Protein AF-D3BDX7-F1 (afdb_monomer_lite)

Structure (mmCIF, N/CA/C/O backbone):
data_AF-D3BDX7-F1
#
_entry.id   AF-D3BDX7-F1
#
loop_
_atom_site.group_PDB
_atom_site.id
_atom_site.type_symbol
_atom_site.label_atom_id
_atom_site.label_alt_id
_atom_site.label_comp_id
_atom_site.label_asym_id
_atom_site.label_entity_id
_atom_site.label_seq_id
_atom_site.pdbx_PDB_ins_code
_atom_site.Cartn_x
_atom_site.Cartn_y
_atom_site.Cartn_z
_atom_site.occupancy
_atom_site.B_iso_or_equiv
_atom_site.auth_seq_id
_atom_site.auth_comp_id
_atom_site.auth_asym_id
_atom_site.auth_atom_id
_atom_site.pdbx_PDB_model_num
ATOM 1 N N . MET A 1 1 ? 38.374 -28.018 -45.656 1.00 57.12 1 MET A N 1
ATOM 2 C CA . MET A 1 1 ? 37.422 -28.539 -44.648 1.00 57.12 1 MET A CA 1
ATOM 3 C C . MET A 1 1 ? 37.698 -27.915 -43.278 1.00 57.12 1 MET A C 1
ATOM 5 O O . MET A 1 1 ? 36.746 -27.544 -42.607 1.00 57.12 1 MET A O 1
ATOM 9 N N . ASP A 1 2 ? 38.968 -27.678 -42.930 1.00 69.88 2 ASP A N 1
ATOM 10 C CA . ASP A 1 2 ? 39.387 -27.049 -41.663 1.00 69.88 2 ASP A CA 1
ATOM 11 C C . ASP A 1 2 ? 38.937 -25.597 -41.445 1.00 69.88 2 ASP A C 1
ATOM 13 O O . ASP A 1 2 ? 38.586 -25.232 -40.324 1.00 69.88 2 ASP A O 1
ATOM 17 N N . ASP A 1 3 ? 38.898 -24.762 -42.486 1.00 73.75 3 ASP A N 1
ATOM 18 C CA . ASP A 1 3 ? 38.579 -23.335 -42.306 1.00 73.75 3 ASP A CA 1
ATOM 19 C C . ASP A 1 3 ? 37.104 -23.088 -41.962 1.00 73.75 3 ASP A C 1
ATOM 21 O O . ASP A 1 3 ? 36.781 -22.205 -41.167 1.00 73.75 3 ASP A O 1
ATOM 25 N N . ALA A 1 4 ? 36.205 -23.923 -42.491 1.00 73.94 4 ALA A N 1
ATOM 26 C CA . ALA A 1 4 ? 34.784 -23.874 -42.156 1.00 73.94 4 ALA A CA 1
ATOM 27 C C . ALA A 1 4 ? 34.541 -24.289 -40.695 1.00 73.94 4 ALA A C 1
ATOM 29 O O . ALA A 1 4 ? 33.779 -23.636 -39.987 1.00 73.94 4 ALA A O 1
ATOM 30 N N . PHE A 1 5 ? 35.244 -25.321 -40.216 1.00 76.56 5 PHE A N 1
ATOM 31 C CA . PHE A 1 5 ? 35.175 -25.748 -38.816 1.00 76.56 5 PHE A CA 1
ATOM 32 C C . PHE A 1 5 ? 35.748 -24.699 -37.857 1.00 76.56 5 PHE A C 1
ATOM 34 O O . PHE A 1 5 ? 35.137 -24.421 -36.825 1.00 76.56 5 PHE A O 1
ATOM 41 N N . LYS A 1 6 ? 36.867 -24.054 -38.211 1.00 78.31 6 LYS A N 1
ATOM 42 C CA . LYS A 1 6 ? 37.435 -22.949 -37.419 1.00 78.31 6 LYS A CA 1
ATOM 43 C C . LYS A 1 6 ? 36.490 -21.755 -37.330 1.00 78.31 6 LYS A C 1
ATOM 45 O O . LYS A 1 6 ? 36.309 -21.213 -36.245 1.00 78.31 6 LYS A O 1
ATOM 50 N N . SER A 1 7 ? 35.852 -21.379 -38.439 1.00 82.50 7 SER A N 1
ATOM 51 C CA . SER A 1 7 ? 34.883 -20.278 -38.461 1.00 82.50 7 SER A CA 1
ATOM 52 C C . SER A 1 7 ? 33.642 -20.580 -37.613 1.00 82.50 7 SER A C 1
ATOM 54 O O . SER A 1 7 ? 33.165 -19.710 -36.885 1.00 82.50 7 SER A O 1
ATOM 56 N N . ILE A 1 8 ? 33.146 -21.821 -37.647 1.00 82.25 8 ILE A N 1
ATOM 57 C CA . ILE A 1 8 ? 32.028 -22.254 -36.799 1.00 82.25 8 ILE A CA 1
ATOM 58 C C . ILE A 1 8 ? 32.425 -22.214 -35.319 1.00 82.25 8 ILE A C 1
ATOM 60 O O . ILE A 1 8 ? 31.679 -21.652 -34.523 1.00 82.25 8 ILE A O 1
ATOM 64 N N . SER A 1 9 ? 33.604 -22.731 -34.956 1.00 82.56 9 SER A N 1
ATOM 65 C CA . SER A 1 9 ? 34.094 -22.697 -33.569 1.00 82.56 9 SER A CA 1
ATOM 66 C C . SER A 1 9 ? 34.210 -21.264 -33.047 1.00 82.56 9 SER A C 1
ATOM 68 O O . SER A 1 9 ? 33.665 -20.955 -31.996 1.00 82.56 9 SER A O 1
ATOM 70 N N . GLN A 1 10 ? 34.810 -20.359 -33.826 1.00 83.88 10 GLN A N 1
ATOM 71 C CA . GLN A 1 10 ? 34.938 -18.943 -33.459 1.00 83.88 10 GLN A CA 1
ATOM 72 C C . GLN A 1 10 ? 33.580 -18.253 -33.281 1.00 83.88 10 GLN A C 1
ATOM 74 O O . GLN A 1 10 ? 33.412 -17.423 -32.389 1.00 83.88 10 GLN A O 1
ATOM 79 N N . ASN A 1 11 ? 32.593 -18.596 -34.112 1.00 84.69 11 ASN A N 1
ATOM 80 C CA . ASN A 1 11 ? 31.239 -18.068 -33.973 1.00 84.69 11 ASN A CA 1
ATOM 81 C C . ASN A 1 11 ? 30.518 -18.627 -32.741 1.00 84.69 11 ASN A C 1
ATOM 83 O O . ASN A 1 11 ? 29.726 -17.905 -32.138 1.00 84.69 11 ASN A O 1
ATOM 87 N N . ILE A 1 12 ? 30.766 -19.884 -32.364 1.00 85.88 12 ILE A N 1
ATOM 88 C CA . ILE A 1 12 ? 30.221 -20.476 -31.137 1.00 85.88 12 ILE A CA 1
ATOM 89 C C . ILE A 1 12 ? 30.840 -19.802 -29.913 1.00 85.88 12 ILE A C 1
ATOM 91 O O . ILE A 1 12 ? 30.093 -19.362 -29.044 1.00 85.88 12 ILE A O 1
ATOM 95 N N . ASP A 1 13 ? 32.163 -19.639 -29.883 1.00 87.00 13 ASP A N 1
ATOM 96 C CA . ASP A 1 13 ? 32.872 -18.995 -28.773 1.00 87.00 13 ASP A CA 1
ATOM 97 C C . ASP A 1 13 ? 32.400 -17.548 -28.583 1.00 87.00 13 ASP A C 1
ATOM 99 O O . ASP A 1 13 ? 32.060 -17.143 -27.474 1.00 87.00 13 ASP A O 1
ATOM 103 N N . LYS A 1 14 ? 32.232 -16.801 -29.681 1.00 86.44 14 LYS A N 1
ATOM 104 C CA . LYS A 1 14 ? 31.689 -15.436 -29.650 1.00 86.44 14 LYS A CA 1
ATOM 105 C C . LYS A 1 14 ? 30.251 -15.376 -29.126 1.00 86.44 14 LYS A C 1
ATOM 107 O O . LYS A 1 14 ? 29.920 -14.490 -28.341 1.00 86.44 14 LYS A O 1
ATOM 112 N N . HIS A 1 15 ? 29.378 -16.294 -29.545 1.00 78.31 15 HIS A N 1
ATOM 113 C CA . HIS A 1 15 ? 28.016 -16.353 -29.003 1.00 78.31 15 HIS A CA 1
ATOM 114 C C . HIS A 1 15 ? 28.011 -16.761 -27.529 1.00 78.31 15 HIS A C 1
ATOM 116 O O . HIS A 1 15 ? 27.199 -16.251 -26.762 1.00 78.31 15 HIS A O 1
ATOM 122 N N . PHE A 1 16 ? 28.916 -17.648 -27.118 1.00 81.00 16 PHE A N 1
ATOM 123 C CA . PHE A 1 16 ? 29.049 -18.066 -25.730 1.00 81.00 16 PHE A CA 1
ATOM 124 C C . PHE A 1 16 ? 29.550 -16.921 -24.845 1.00 81.00 16 PHE A C 1
ATOM 126 O O . PHE A 1 16 ? 28.993 -16.709 -23.774 1.00 81.00 16 PHE A O 1
ATOM 133 N N . GLU A 1 17 ? 30.511 -16.123 -25.313 1.00 80.12 17 GLU A N 1
ATOM 134 C CA . GLU A 1 17 ? 30.946 -14.886 -24.652 1.00 80.12 17 GLU A CA 1
ATOM 135 C C . GLU A 1 17 ? 29.804 -13.869 -24.547 1.00 80.12 17 GLU A C 1
ATOM 137 O O . GLU A 1 17 ? 29.565 -13.340 -23.466 1.00 80.12 17 GLU A O 1
ATOM 142 N N . MET A 1 18 ? 29.022 -13.662 -25.614 1.00 74.44 18 MET A N 1
ATOM 143 C CA . MET A 1 18 ? 27.845 -12.781 -25.576 1.00 74.44 18 MET A CA 1
ATOM 144 C C . MET A 1 18 ? 26.781 -13.254 -24.578 1.00 74.44 18 MET A C 1
ATOM 146 O O . MET A 1 18 ? 26.184 -12.434 -23.879 1.00 74.44 18 MET A O 1
ATOM 150 N N . ILE A 1 19 ? 26.538 -14.567 -24.505 1.00 73.62 19 ILE A N 1
ATOM 151 C CA . ILE A 1 19 ? 25.635 -15.166 -23.518 1.00 73.62 19 ILE A CA 1
ATOM 152 C C . ILE A 1 19 ? 26.217 -14.987 -22.118 1.00 73.62 19 ILE A C 1
ATOM 154 O O . ILE A 1 19 ? 25.490 -14.578 -21.223 1.00 73.62 19 ILE A O 1
ATOM 158 N N . GLN A 1 20 ? 27.509 -15.241 -21.910 1.00 69.56 20 GLN A N 1
ATOM 159 C CA . GLN A 1 20 ? 28.148 -15.045 -20.612 1.00 69.56 20 GLN A CA 1
ATOM 160 C C . GLN A 1 20 ? 28.139 -13.586 -20.169 1.00 69.56 20 GLN A C 1
ATOM 162 O O . GLN A 1 20 ? 27.926 -13.337 -18.990 1.00 69.56 20 GLN A O 1
ATOM 167 N N . ASP A 1 21 ? 28.306 -12.627 -21.072 1.00 68.94 21 ASP A N 1
ATOM 168 C CA . ASP A 1 21 ? 28.195 -11.208 -20.746 1.00 68.94 21 ASP A CA 1
ATOM 169 C C . ASP A 1 21 ? 26.743 -10.817 -20.426 1.00 68.94 21 ASP A C 1
ATOM 171 O O . ASP A 1 21 ? 26.508 -10.160 -19.415 1.00 68.94 21 ASP A O 1
ATOM 175 N N . HIS A 1 22 ? 25.748 -11.346 -21.152 1.00 58.97 22 HIS A N 1
ATOM 176 C CA . HIS A 1 22 ? 24.334 -11.229 -20.753 1.00 58.97 22 HIS A CA 1
ATOM 177 C C . HIS A 1 22 ? 24.045 -11.884 -19.392 1.00 58.97 22 HIS A C 1
ATOM 179 O O . HIS A 1 22 ? 23.241 -11.376 -18.616 1.00 58.97 22 HIS A O 1
ATOM 185 N N . LEU A 1 23 ? 24.693 -13.010 -19.081 1.00 57.91 23 LEU A N 1
ATOM 186 C CA . LEU A 1 23 ? 24.577 -13.701 -17.796 1.00 57.91 2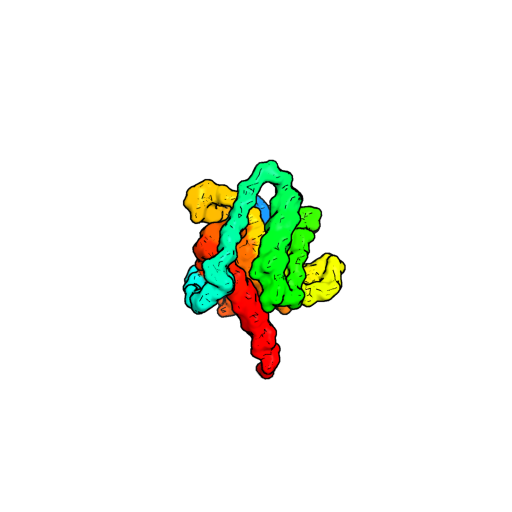3 LEU A CA 1
ATOM 187 C C . LEU A 1 23 ? 25.328 -12.963 -16.670 1.00 57.91 23 LEU A C 1
ATOM 189 O O . LEU A 1 23 ? 24.911 -13.042 -15.518 1.00 57.91 23 LEU A O 1
ATOM 193 N N . LYS A 1 24 ? 26.392 -12.210 -16.972 1.00 55.06 24 LYS A N 1
ATOM 194 C CA . LYS A 1 24 ? 27.070 -11.309 -16.022 1.00 55.06 24 LYS A CA 1
ATOM 195 C C . LYS A 1 24 ? 26.231 -10.062 -15.733 1.00 55.06 24 LYS A C 1
ATOM 197 O O . LYS A 1 24 ? 26.189 -9.632 -14.585 1.00 55.06 24 LYS A O 1
ATOM 202 N N . ASP A 1 25 ? 25.482 -9.556 -16.713 1.00 53.31 25 ASP A N 1
ATOM 203 C CA . ASP A 1 25 ? 24.429 -8.540 -16.516 1.00 53.31 25 ASP A CA 1
ATOM 204 C C . ASP A 1 25 ? 23.197 -9.086 -15.759 1.00 53.31 25 ASP A C 1
ATOM 206 O O . ASP A 1 25 ? 22.323 -8.329 -15.315 1.00 53.31 25 ASP A O 1
ATOM 210 N N . LEU A 1 26 ? 23.139 -10.409 -15.578 1.00 54.53 26 LEU A N 1
ATOM 211 C CA . LEU A 1 26 ? 22.241 -11.127 -14.672 1.00 54.53 26 LEU A CA 1
ATOM 212 C C . LEU A 1 26 ? 22.912 -11.455 -13.318 1.00 54.53 26 LEU A C 1
ATOM 214 O O . LEU A 1 26 ? 22.453 -12.366 -12.626 1.00 54.53 26 LEU A O 1
ATOM 218 N N . ASN A 1 27 ? 23.964 -10.709 -12.925 1.00 50.75 27 ASN A N 1
ATOM 219 C CA . ASN A 1 27 ? 24.571 -10.692 -11.579 1.00 50.75 27 ASN A CA 1
ATOM 220 C C . ASN A 1 27 ? 23.490 -10.876 -10.488 1.00 50.75 27 ASN A C 1
ATOM 222 O O . ASN A 1 27 ? 22.388 -10.343 -10.653 1.00 50.75 27 ASN A O 1
ATOM 226 N N . PRO A 1 28 ? 23.757 -11.606 -9.383 1.00 50.75 28 PRO A N 1
ATOM 227 C CA . PRO A 1 28 ? 22.718 -12.141 -8.510 1.00 50.75 28 PRO A CA 1
ATOM 228 C C . PRO A 1 28 ? 21.838 -10.998 -8.020 1.00 50.75 28 PRO A C 1
ATOM 230 O O . PRO A 1 28 ? 22.316 -10.150 -7.272 1.00 50.75 28 PRO A O 1
ATOM 233 N N . PHE A 1 29 ? 20.591 -10.972 -8.503 1.00 61.28 29 PHE A N 1
ATOM 234 C CA . PHE A 1 29 ? 19.653 -9.856 -8.394 1.00 61.28 29 PHE A CA 1
ATOM 235 C C . PHE A 1 29 ? 19.854 -9.055 -7.105 1.00 61.28 29 PHE A C 1
ATOM 237 O O . PHE A 1 29 ? 19.529 -9.529 -6.008 1.00 61.28 29 PHE A O 1
ATOM 244 N N . GLU A 1 30 ? 20.439 -7.859 -7.235 1.00 73.44 30 GLU A N 1
ATOM 245 C CA . GLU A 1 30 ? 20.682 -6.985 -6.094 1.00 73.44 30 GLU A CA 1
ATOM 246 C C . GLU A 1 30 ? 19.349 -6.772 -5.375 1.00 73.44 30 GLU A C 1
ATOM 248 O O . GLU A 1 30 ? 18.319 -6.512 -5.999 1.00 73.44 30 GLU A O 1
ATOM 253 N N . THR A 1 31 ? 19.339 -6.982 -4.059 1.00 83.56 31 THR A N 1
ATOM 254 C CA . THR A 1 31 ? 18.129 -6.782 -3.264 1.00 83.56 31 THR A CA 1
ATOM 255 C C . THR A 1 31 ? 18.166 -5.392 -2.645 1.00 83.56 31 THR A C 1
ATOM 257 O O . THR A 1 31 ? 18.929 -5.141 -1.708 1.00 83.56 31 THR A O 1
ATOM 260 N N . VAL A 1 32 ? 17.310 -4.501 -3.136 1.00 88.00 32 VAL A N 1
ATOM 261 C CA . VAL A 1 32 ? 17.236 -3.098 -2.721 1.00 88.00 32 VAL A CA 1
ATOM 262 C C . VAL A 1 32 ? 16.207 -2.929 -1.601 1.00 88.00 32 VAL A C 1
ATOM 264 O O . VAL A 1 32 ? 15.146 -3.553 -1.595 1.00 88.00 32 VAL A O 1
ATOM 267 N N . SER A 1 33 ? 16.524 -2.084 -0.616 1.00 91.19 33 SER A N 1
ATOM 268 C CA . SER A 1 33 ? 15.562 -1.690 0.421 1.00 91.19 33 SER A CA 1
ATOM 269 C C . SER A 1 33 ? 14.447 -0.851 -0.200 1.00 91.19 33 SER A C 1
ATOM 271 O O . SER A 1 33 ? 14.751 0.170 -0.810 1.00 91.19 33 SER A O 1
ATOM 273 N N . MET A 1 34 ? 13.178 -1.220 0.000 1.00 92.56 34 MET A N 1
ATOM 274 C CA . MET A 1 34 ? 12.016 -0.515 -0.574 1.00 92.56 34 MET A CA 1
ATOM 275 C C . MET A 1 34 ? 12.005 0.985 -0.252 1.00 92.56 34 MET A C 1
ATOM 277 O O . MET A 1 34 ? 11.727 1.804 -1.120 1.00 92.56 34 MET A O 1
ATOM 281 N N . SER A 1 35 ? 12.406 1.358 0.966 1.00 90.69 35 SER A N 1
ATOM 282 C CA . SER A 1 35 ? 12.530 2.754 1.416 1.00 90.69 35 SER A CA 1
ATOM 283 C C . SER A 1 35 ? 13.658 3.553 0.746 1.00 90.69 35 SER A C 1
ATOM 285 O O . SER A 1 35 ? 13.796 4.752 0.981 1.00 90.69 35 SER A O 1
ATOM 287 N N . ARG A 1 36 ? 14.505 2.899 -0.057 1.00 91.19 36 ARG A N 1
ATOM 288 C CA . ARG A 1 36 ? 15.676 3.484 -0.730 1.00 91.19 36 ARG A CA 1
ATOM 289 C C . ARG A 1 36 ? 15.703 3.186 -2.228 1.00 91.19 36 ARG A C 1
ATOM 291 O O . ARG A 1 36 ? 16.756 3.310 -2.849 1.00 91.19 36 ARG A O 1
ATOM 298 N N . VAL A 1 37 ? 14.578 2.775 -2.812 1.00 90.75 37 VAL A N 1
ATOM 299 C CA . VAL A 1 37 ? 14.503 2.511 -4.252 1.00 90.75 37 VAL A CA 1
ATOM 300 C C . VAL A 1 37 ? 14.696 3.825 -5.005 1.00 90.75 37 VAL A C 1
ATOM 302 O O . VAL A 1 37 ? 13.868 4.735 -4.929 1.00 90.75 37 VAL A O 1
ATOM 305 N N . SER A 1 38 ? 15.813 3.925 -5.724 1.00 90.00 38 SER A N 1
ATOM 306 C CA . SER A 1 38 ? 16.096 5.061 -6.595 1.00 90.00 38 SER A CA 1
ATOM 307 C C . SER A 1 38 ? 15.195 5.038 -7.830 1.00 90.00 38 SER A C 1
ATOM 309 O O . SER A 1 38 ? 14.662 3.995 -8.217 1.00 90.00 38 SER A O 1
ATOM 311 N N . THR A 1 39 ? 15.053 6.191 -8.484 1.00 91.50 39 THR A N 1
ATOM 312 C CA . THR A 1 39 ? 14.341 6.287 -9.765 1.00 91.50 39 THR A CA 1
ATOM 313 C C . THR A 1 39 ? 14.932 5.345 -10.809 1.00 91.50 39 THR A C 1
ATOM 315 O O . THR A 1 39 ? 14.178 4.637 -11.465 1.00 91.50 39 THR A O 1
ATOM 318 N N . ASP A 1 40 ? 16.258 5.247 -10.909 1.00 88.00 40 ASP A N 1
ATOM 319 C CA . ASP A 1 40 ? 16.908 4.375 -11.894 1.00 88.00 40 ASP A CA 1
ATOM 320 C C . ASP A 1 40 ? 16.649 2.889 -11.617 1.00 88.00 40 ASP A C 1
ATOM 322 O O . ASP A 1 40 ? 16.361 2.121 -12.539 1.00 88.00 40 ASP A O 1
ATOM 326 N N . ALA A 1 41 ? 16.692 2.476 -10.345 1.00 86.81 41 ALA A N 1
ATOM 327 C CA . ALA A 1 41 ? 16.372 1.106 -9.952 1.00 86.81 41 ALA A CA 1
ATOM 328 C C . ALA A 1 41 ? 14.913 0.757 -10.291 1.00 86.81 41 ALA A C 1
ATOM 330 O O . ALA A 1 41 ? 14.632 -0.332 -10.806 1.00 86.81 41 ALA A O 1
ATOM 331 N N . TRP A 1 42 ? 13.993 1.697 -10.055 1.00 91.56 42 TRP A N 1
ATOM 332 C CA . TRP A 1 42 ? 12.589 1.532 -10.417 1.00 91.56 42 TRP A CA 1
ATOM 333 C C . TRP A 1 42 ? 12.385 1.470 -11.936 1.00 91.56 42 TRP A C 1
ATOM 335 O O . TRP A 1 42 ? 11.782 0.520 -12.424 1.00 91.56 42 TRP A O 1
ATOM 345 N N . VAL A 1 43 ? 12.942 2.411 -12.703 1.00 90.38 43 VAL A N 1
ATOM 346 C CA . VAL A 1 43 ? 12.819 2.455 -14.173 1.00 90.38 43 VAL A CA 1
ATOM 347 C C . VAL A 1 43 ? 13.365 1.180 -14.819 1.00 90.38 43 VAL A C 1
ATOM 349 O O . VAL A 1 43 ? 12.758 0.635 -15.741 1.00 90.38 43 VAL A O 1
ATOM 352 N N . ASN A 1 44 ? 14.489 0.659 -14.324 1.00 86.50 44 ASN A N 1
ATOM 353 C CA . ASN A 1 44 ? 15.039 -0.603 -14.812 1.00 86.50 44 ASN A CA 1
ATOM 354 C C . ASN A 1 44 ? 14.128 -1.795 -14.492 1.00 86.50 44 ASN A C 1
ATOM 356 O O . ASN A 1 44 ? 13.955 -2.667 -15.343 1.00 86.50 44 ASN A O 1
ATOM 360 N N . THR A 1 45 ? 13.524 -1.821 -13.302 1.00 88.62 45 THR A N 1
ATOM 361 C CA . THR A 1 45 ? 12.531 -2.837 -12.916 1.00 88.62 45 THR A CA 1
ATOM 362 C C . THR A 1 45 ? 11.306 -2.771 -13.821 1.00 88.62 45 THR A C 1
ATOM 364 O O . THR A 1 45 ? 10.916 -3.781 -14.400 1.00 88.62 45 THR A O 1
ATOM 367 N N . GLN A 1 46 ? 10.752 -1.572 -14.001 1.00 90.56 46 GLN A N 1
ATOM 368 C CA . GLN A 1 46 ? 9.607 -1.312 -14.861 1.00 90.56 46 GLN A CA 1
ATOM 369 C C . GLN A 1 46 ? 9.863 -1.813 -16.291 1.00 90.56 46 GLN A C 1
ATOM 371 O O . GLN A 1 46 ? 9.065 -2.578 -16.827 1.00 90.56 46 GLN A O 1
ATOM 376 N N . ARG A 1 47 ? 11.018 -1.465 -16.878 1.00 88.94 47 ARG A N 1
ATOM 377 C CA . ARG A 1 47 ? 11.413 -1.911 -18.223 1.00 88.94 47 ARG A CA 1
ATOM 378 C C . ARG A 1 47 ? 11.536 -3.432 -18.322 1.00 88.94 47 ARG A C 1
ATOM 380 O O . ARG A 1 47 ? 11.054 -4.016 -19.284 1.00 88.94 47 ARG A O 1
ATOM 387 N N . ARG A 1 48 ? 12.190 -4.073 -17.348 1.00 86.75 48 ARG A N 1
ATOM 388 C CA . ARG A 1 48 ? 12.435 -5.528 -17.349 1.00 86.75 48 ARG A CA 1
ATOM 389 C C . ARG A 1 48 ? 11.154 -6.342 -17.186 1.00 86.75 48 ARG A C 1
ATOM 391 O O . ARG A 1 48 ? 11.048 -7.412 -17.771 1.00 86.75 48 ARG A O 1
ATOM 398 N N . LEU A 1 49 ? 10.200 -5.831 -16.414 1.00 86.81 49 LEU A N 1
ATOM 399 C CA . LEU A 1 49 ? 8.901 -6.470 -16.206 1.00 86.81 49 LEU A CA 1
ATOM 400 C C . LEU A 1 49 ? 7.858 -6.078 -17.264 1.00 86.81 49 LEU A C 1
ATOM 402 O O . LEU A 1 49 ? 6.756 -6.615 -17.234 1.00 86.81 49 LEU A O 1
ATOM 406 N N . GLY A 1 50 ? 8.187 -5.157 -18.179 1.00 89.12 50 GLY A N 1
ATOM 407 C CA . GLY A 1 50 ? 7.243 -4.645 -19.175 1.00 89.12 50 GLY A CA 1
ATOM 408 C C . GLY A 1 50 ? 6.042 -3.946 -18.537 1.00 89.12 50 GLY A C 1
ATOM 409 O O . GLY A 1 50 ? 4.922 -4.131 -19.001 1.00 89.12 50 GLY A O 1
ATOM 410 N N . ILE A 1 51 ? 6.268 -3.218 -17.437 1.00 91.12 51 ILE A N 1
ATOM 411 C CA . ILE A 1 51 ? 5.202 -2.546 -16.695 1.00 91.12 51 ILE A CA 1
ATOM 412 C C . ILE A 1 51 ? 4.972 -1.140 -17.246 1.00 91.12 51 ILE A C 1
ATOM 414 O O . ILE A 1 51 ? 5.908 -0.347 -17.335 1.00 91.12 51 ILE A O 1
ATOM 418 N N . ASP A 1 52 ? 3.718 -0.785 -17.491 1.00 93.19 52 ASP A N 1
ATOM 419 C CA . ASP A 1 52 ? 3.314 0.600 -17.738 1.00 93.19 52 ASP A CA 1
ATOM 420 C C . ASP A 1 52 ? 2.614 1.192 -16.512 1.00 93.19 52 ASP A C 1
ATOM 422 O O . ASP A 1 52 ? 1.929 0.487 -15.773 1.00 93.19 52 ASP A O 1
ATOM 426 N N . ILE A 1 53 ? 2.780 2.496 -16.285 1.00 93.25 53 ILE A N 1
ATOM 427 C CA . ILE A 1 53 ? 2.044 3.228 -15.246 1.00 93.25 53 ILE A CA 1
ATOM 428 C C . ILE A 1 53 ? 1.012 4.106 -15.941 1.00 93.25 53 ILE A C 1
ATOM 430 O O . ILE A 1 53 ? 1.367 4.916 -16.797 1.00 93.25 53 ILE A O 1
ATOM 434 N N . VAL A 1 54 ? -0.255 3.945 -15.569 1.00 93.56 54 VAL A N 1
ATOM 435 C CA . VAL A 1 54 ? -1.374 4.666 -16.178 1.00 93.56 54 VAL A CA 1
ATOM 436 C C . VAL A 1 54 ? -2.192 5.342 -15.090 1.00 93.56 54 VAL A C 1
ATOM 438 O O . VAL A 1 54 ? -2.642 4.693 -14.145 1.00 93.56 54 VAL A O 1
ATOM 441 N N . ASP A 1 55 ? -2.428 6.641 -15.244 1.00 92.31 55 ASP A N 1
ATOM 442 C CA . ASP A 1 55 ? -3.356 7.355 -14.377 1.00 92.31 55 ASP A CA 1
ATOM 443 C C . ASP A 1 55 ? -4.795 6.957 -14.719 1.00 92.31 55 ASP A C 1
ATOM 445 O O . ASP A 1 55 ? -5.311 7.206 -15.813 1.00 92.31 55 ASP A O 1
ATOM 449 N N . ALA A 1 56 ? -5.448 6.311 -13.763 1.00 88.56 56 ALA A N 1
ATOM 450 C CA . ALA A 1 56 ? -6.852 5.979 -13.812 1.00 88.56 56 ALA A CA 1
ATOM 451 C C . ALA A 1 56 ? -7.704 7.192 -13.426 1.00 88.56 56 ALA A C 1
ATOM 453 O O . ALA A 1 56 ? -7.303 8.073 -12.664 1.00 88.56 56 ALA A O 1
ATOM 454 N N . LYS A 1 57 ? -8.934 7.201 -13.934 1.00 80.81 57 LYS A N 1
ATOM 455 C CA . LYS A 1 57 ? -9.986 8.122 -13.511 1.00 80.81 57 LYS A CA 1
ATOM 456 C C . LYS A 1 57 ? -11.104 7.299 -12.899 1.00 80.81 57 LYS A C 1
ATOM 458 O O . LYS A 1 57 ? -11.495 6.284 -13.474 1.00 80.81 57 LYS A O 1
ATOM 463 N N . ALA A 1 58 ? -11.614 7.737 -11.759 1.00 75.56 58 ALA A N 1
ATOM 464 C CA . ALA A 1 58 ? -12.782 7.140 -11.138 1.00 75.56 58 ALA A CA 1
ATOM 465 C C . ALA A 1 58 ? -13.867 8.192 -10.960 1.00 75.56 58 ALA A C 1
ATOM 467 O O . ALA A 1 58 ? -13.587 9.343 -10.633 1.00 75.56 58 ALA A O 1
ATOM 468 N N . ASP A 1 59 ? -15.102 7.754 -11.162 1.00 71.50 59 ASP A N 1
ATOM 469 C CA . ASP A 1 59 ? -16.260 8.406 -10.581 1.00 71.50 59 ASP A CA 1
ATOM 470 C C . ASP A 1 59 ? -16.515 7.728 -9.232 1.00 71.50 59 ASP A C 1
ATOM 472 O O . ASP A 1 59 ? -16.839 6.537 -9.172 1.00 71.50 59 ASP A O 1
ATOM 476 N N . PHE A 1 60 ? -16.288 8.466 -8.147 1.00 66.56 60 PHE A N 1
ATOM 477 C CA . PHE A 1 60 ? -16.464 7.962 -6.786 1.00 66.56 60 PHE A CA 1
ATOM 478 C C . PHE A 1 60 ? -17.949 7.844 -6.396 1.00 66.56 60 PHE A C 1
ATOM 480 O O . PHE A 1 60 ? -18.266 7.274 -5.351 1.00 66.56 60 PHE A O 1
ATOM 487 N N . GLY A 1 61 ? -18.874 8.308 -7.246 1.00 65.50 61 GLY A N 1
ATOM 488 C CA . GLY A 1 61 ? -20.303 8.301 -6.970 1.00 65.50 61 GLY A CA 1
ATOM 489 C C . GLY A 1 61 ? -20.647 9.167 -5.757 1.00 65.50 61 GLY A C 1
ATOM 490 O O . GLY A 1 61 ? -20.080 10.240 -5.560 1.00 65.50 61 GLY A O 1
ATOM 491 N N . ARG A 1 62 ? -21.599 8.711 -4.930 1.00 63.03 62 ARG A N 1
ATOM 492 C CA . ARG A 1 62 ? -21.890 9.385 -3.656 1.00 63.03 62 ARG A CA 1
ATOM 493 C C . ARG A 1 62 ? -20.773 9.103 -2.638 1.00 63.03 62 ARG A C 1
ATOM 495 O O . ARG A 1 62 ? -20.357 7.945 -2.543 1.00 63.03 62 ARG A O 1
ATOM 502 N N . PRO A 1 63 ? -20.332 10.109 -1.860 1.00 59.69 63 PRO A N 1
ATOM 503 C CA . PRO A 1 63 ? -19.288 9.936 -0.858 1.00 59.69 63 PRO A CA 1
ATOM 504 C C . PRO A 1 63 ? -19.610 8.820 0.139 1.00 59.69 63 PRO A C 1
ATOM 506 O O . PRO A 1 63 ? -20.761 8.630 0.542 1.00 59.69 63 PRO A O 1
ATOM 509 N N . PHE A 1 64 ? -18.572 8.105 0.577 1.00 57.25 64 PHE A N 1
ATOM 510 C CA . PHE A 1 64 ? -18.652 7.250 1.755 1.00 57.25 64 PHE A CA 1
ATOM 511 C C . PHE A 1 64 ? -18.775 8.169 2.973 1.00 57.25 64 PHE A C 1
ATOM 513 O O . PHE A 1 64 ? -17.771 8.685 3.447 1.00 57.25 64 PHE A O 1
ATOM 520 N N . ALA A 1 65 ? -20.016 8.423 3.399 1.00 60.22 65 ALA A N 1
ATOM 521 C CA . ALA A 1 65 ? -20.399 9.436 4.385 1.00 60.22 65 ALA A CA 1
ATOM 522 C C . ALA A 1 65 ? -19.890 10.859 4.058 1.00 60.22 65 ALA A C 1
ATOM 524 O O . ALA A 1 65 ? -18.702 11.118 3.887 1.00 60.22 65 ALA A O 1
ATOM 525 N N . ASP A 1 66 ? -20.786 11.843 4.054 1.00 60.38 66 ASP A N 1
ATOM 526 C CA . ASP A 1 66 ? -20.440 13.219 3.663 1.00 60.38 66 ASP A CA 1
ATOM 527 C C . ASP A 1 66 ? -19.477 13.940 4.648 1.00 60.38 66 ASP A C 1
ATOM 529 O O . ASP A 1 66 ? -19.181 15.117 4.464 1.00 60.38 66 ASP A O 1
ATOM 533 N N . THR A 1 67 ? -18.984 13.275 5.708 1.00 72.06 67 THR A N 1
ATOM 534 C CA . THR A 1 67 ? -18.364 13.928 6.879 1.00 72.06 67 THR A CA 1
ATOM 535 C C . THR A 1 67 ? -17.104 13.258 7.448 1.00 72.06 67 THR A C 1
ATOM 537 O O . THR A 1 67 ? -16.780 13.501 8.612 1.00 72.06 67 THR A O 1
ATOM 540 N N . ILE A 1 68 ? -16.383 12.402 6.713 1.00 87.44 68 ILE A N 1
ATOM 541 C CA . ILE A 1 68 ? -15.126 11.846 7.255 1.00 87.44 68 ILE A CA 1
ATOM 542 C C . ILE A 1 68 ? -14.049 12.938 7.303 1.00 87.44 68 ILE A C 1
ATOM 544 O O . ILE A 1 68 ? -13.494 13.327 6.274 1.00 87.44 68 ILE A O 1
ATOM 548 N N . SER A 1 69 ? -13.736 13.409 8.511 1.00 90.50 69 SER A N 1
ATOM 549 C CA . SER A 1 69 ? -12.654 14.366 8.760 1.00 90.50 69 SER A CA 1
ATOM 550 C C . SER A 1 69 ? -11.291 13.757 8.452 1.00 90.50 69 SER A C 1
ATOM 552 O O . SER A 1 69 ? -11.035 12.608 8.810 1.00 90.50 69 SER A O 1
ATOM 554 N N . GLY A 1 70 ? -10.398 14.537 7.839 1.00 90.12 70 GLY A N 1
ATOM 555 C CA . GLY A 1 70 ? -9.006 14.135 7.630 1.00 90.12 70 GLY A CA 1
ATOM 556 C C . GLY A 1 70 ? -8.268 13.882 8.945 1.00 90.12 70 GLY A C 1
ATOM 557 O O . GLY A 1 70 ? -8.563 14.502 9.965 1.00 90.12 70 GLY A O 1
ATOM 558 N N . TYR A 1 71 ? -7.311 12.960 8.917 1.00 91.88 71 TYR A N 1
ATOM 559 C CA . TYR A 1 71 ? -6.459 12.662 10.063 1.00 91.88 71 TYR A CA 1
ATOM 560 C C . TYR A 1 71 ? -5.497 13.818 10.369 1.00 91.88 71 TYR A C 1
ATOM 562 O O . TYR A 1 71 ? -4.864 14.377 9.469 1.00 91.88 71 TYR A O 1
ATOM 570 N N . GLU A 1 72 ? -5.340 14.138 11.652 1.00 90.69 72 GLU A N 1
ATOM 571 C CA . GLU A 1 72 ? -4.418 15.169 12.125 1.00 90.69 72 GLU A CA 1
ATOM 572 C C . GLU A 1 72 ? -3.128 14.543 12.664 1.00 90.69 72 GLU A C 1
ATOM 574 O O . GLU A 1 72 ? -3.106 13.886 13.706 1.00 90.69 72 GLU A O 1
ATOM 579 N N . TRP A 1 73 ? -2.016 14.778 11.965 1.00 89.56 73 TRP A N 1
ATOM 580 C CA . TRP A 1 73 ? -0.702 14.321 12.408 1.00 89.56 73 TRP A CA 1
ATOM 581 C C . TRP A 1 73 ? -0.216 15.106 13.626 1.00 89.56 73 TRP A C 1
ATOM 583 O O . TRP A 1 73 ? -0.159 16.334 13.617 1.00 89.56 73 TRP A O 1
ATOM 593 N N . THR A 1 74 ? 0.242 14.388 14.648 1.00 87.94 74 THR A N 1
ATOM 594 C CA . THR A 1 74 ? 0.741 14.980 15.900 1.00 87.94 74 THR A CA 1
ATOM 595 C C . THR A 1 74 ? 2.264 14.802 16.066 1.00 87.94 74 THR A C 1
ATOM 597 O O . THR A 1 74 ? 2.967 14.308 15.176 1.00 87.94 74 THR A O 1
ATOM 600 N N . TYR A 1 75 ? 2.811 15.224 17.211 1.00 85.88 75 TYR A N 1
ATOM 601 C CA . TYR A 1 75 ? 4.227 15.045 17.581 1.00 85.88 75 TYR A CA 1
ATOM 602 C C . TYR A 1 75 ? 4.506 13.729 18.332 1.00 85.88 75 TYR A C 1
ATOM 604 O O . TYR A 1 75 ? 5.515 13.604 19.021 1.00 85.88 75 TYR A O 1
ATOM 612 N N . GLN A 1 76 ? 3.605 12.753 18.229 1.00 88.44 76 GLN A N 1
ATOM 613 C CA . GLN A 1 76 ? 3.773 11.434 18.837 1.00 88.44 76 GLN A CA 1
ATOM 614 C C . GLN A 1 76 ? 4.863 10.600 18.145 1.00 88.44 76 GLN A C 1
ATOM 616 O O . GLN A 1 76 ? 5.300 10.911 17.034 1.00 88.44 76 GLN A O 1
ATOM 621 N N . THR A 1 77 ? 5.290 9.524 18.810 1.00 89.88 77 THR A N 1
ATOM 622 C CA . THR A 1 77 ? 6.223 8.542 18.233 1.00 89.88 77 THR A CA 1
ATOM 623 C C . THR A 1 77 ? 5.611 7.838 17.021 1.00 89.88 77 THR A C 1
ATOM 625 O O . THR A 1 77 ? 4.391 7.753 16.904 1.00 89.88 77 THR A O 1
ATOM 628 N N . GLU A 1 78 ? 6.449 7.286 16.142 1.00 87.94 78 GLU A N 1
ATOM 629 C CA . GLU A 1 78 ? 6.009 6.542 14.950 1.00 87.94 78 GLU A CA 1
ATOM 630 C C . GLU A 1 78 ? 4.999 5.435 15.286 1.00 87.94 78 GLU A C 1
ATOM 632 O O . GLU A 1 78 ? 3.927 5.386 14.692 1.00 87.94 78 GLU A O 1
ATOM 637 N N . GLN A 1 79 ? 5.269 4.623 16.316 1.00 92.62 79 GLN A N 1
ATOM 638 C CA . GLN A 1 79 ? 4.330 3.578 16.735 1.00 92.62 79 GLN A CA 1
ATOM 639 C C . GLN A 1 79 ? 2.985 4.148 17.197 1.00 92.62 79 GLN A C 1
ATOM 641 O O . GLN A 1 79 ? 1.941 3.638 16.813 1.00 92.62 79 GLN A O 1
ATOM 646 N N . GLN A 1 80 ? 2.996 5.205 18.010 1.00 93.56 80 GLN A N 1
ATOM 647 C CA . GLN A 1 80 ? 1.754 5.829 18.475 1.00 93.56 80 GLN A CA 1
ATOM 648 C C . GLN A 1 80 ? 0.938 6.394 17.308 1.00 93.56 80 GLN A C 1
ATOM 650 O O . GLN A 1 80 ? -0.288 6.310 17.330 1.00 93.56 80 GLN A O 1
ATOM 655 N N . GLN A 1 81 ? 1.607 6.924 16.278 1.00 92.94 81 GLN A N 1
ATOM 656 C CA . GLN A 1 81 ? 0.931 7.353 15.056 1.00 92.94 81 GLN A CA 1
ATOM 657 C C . GLN A 1 81 ? 0.316 6.173 14.312 1.00 92.94 81 GLN A C 1
ATOM 659 O O . GLN A 1 81 ? -0.834 6.266 13.903 1.00 92.94 81 GLN A O 1
ATOM 664 N N . ILE A 1 82 ? 1.037 5.060 14.165 1.00 94.56 82 ILE A N 1
ATOM 665 C CA . ILE A 1 82 ? 0.511 3.855 13.512 1.00 94.56 82 ILE A CA 1
ATOM 666 C C . ILE A 1 82 ? -0.711 3.324 14.267 1.00 94.56 82 ILE A C 1
ATOM 668 O O . ILE A 1 82 ? -1.737 3.046 13.646 1.00 94.56 82 ILE A O 1
ATOM 672 N N . ASP A 1 83 ? -0.652 3.262 15.598 1.00 95.88 83 ASP A N 1
ATOM 673 C CA . ASP A 1 83 ? -1.775 2.828 16.433 1.00 95.88 83 ASP A CA 1
ATOM 674 C C . ASP A 1 83 ? -2.998 3.744 16.243 1.00 95.88 83 ASP A C 1
ATOM 676 O O . ASP A 1 83 ? -4.121 3.263 16.072 1.00 95.88 83 ASP A O 1
ATOM 680 N N . ALA A 1 84 ? -2.793 5.064 16.215 1.00 95.50 84 ALA A N 1
ATOM 681 C CA . ALA A 1 84 ? -3.854 6.039 15.973 1.00 95.50 84 ALA A CA 1
ATOM 682 C C . ALA A 1 84 ? -4.425 5.949 14.543 1.00 95.50 84 ALA A C 1
ATOM 684 O O . ALA A 1 84 ? -5.643 5.993 14.364 1.00 95.50 84 ALA A O 1
ATOM 685 N N . CYS A 1 85 ? -3.576 5.736 13.536 1.00 95.50 85 CYS A N 1
ATOM 686 C CA . CYS A 1 85 ? -3.977 5.501 12.149 1.00 95.50 85 CYS A CA 1
ATOM 687 C C . CYS A 1 85 ? -4.808 4.217 12.014 1.00 95.50 85 CYS A C 1
ATOM 689 O O . CYS A 1 85 ? -5.846 4.212 11.354 1.00 95.50 85 CYS A O 1
ATOM 691 N N . LEU A 1 86 ? -4.409 3.132 12.684 1.00 96.38 86 LEU A N 1
ATOM 692 C CA . LEU A 1 86 ? -5.190 1.896 12.742 1.00 96.38 86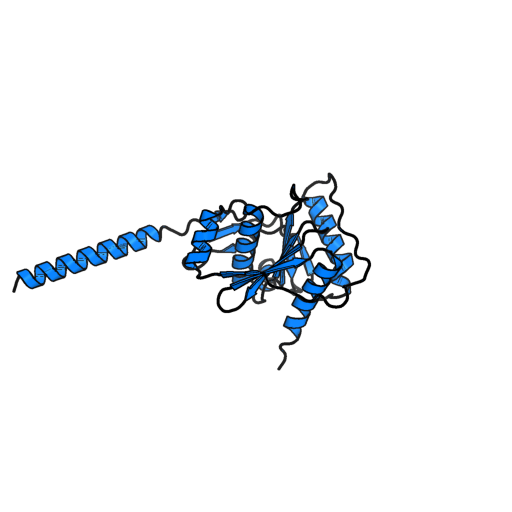 LEU A CA 1
ATOM 693 C C . LEU A 1 86 ? -6.572 2.132 13.348 1.00 96.38 86 LEU A C 1
ATOM 695 O O . LEU A 1 86 ? -7.559 1.632 12.815 1.00 96.38 86 LEU A O 1
ATOM 699 N N . GLN A 1 87 ? -6.669 2.898 14.439 1.00 95.69 87 GLN A N 1
ATOM 700 C CA . GLN A 1 87 ? -7.970 3.255 15.013 1.00 95.69 87 GLN A CA 1
ATOM 701 C C . GLN A 1 87 ? -8.804 4.104 14.052 1.00 95.69 87 GLN A C 1
ATOM 703 O O . GLN A 1 87 ? -10.008 3.882 13.937 1.00 95.69 87 GLN A O 1
ATOM 708 N N . TYR A 1 88 ? -8.174 5.017 13.314 1.00 95.19 88 TYR A N 1
ATOM 709 C CA . TYR A 1 88 ? -8.840 5.811 12.288 1.00 95.19 88 TYR A CA 1
ATOM 710 C C . TYR A 1 88 ? -9.437 4.928 11.177 1.00 95.19 88 TYR A C 1
ATOM 712 O O . TYR A 1 88 ? -10.607 5.099 10.836 1.00 95.19 88 TYR A O 1
ATOM 720 N N . PHE A 1 89 ? -8.701 3.924 10.685 1.00 95.12 89 PHE A N 1
ATOM 721 C CA . PHE A 1 89 ? -9.230 2.929 9.741 1.00 95.12 89 PHE A CA 1
ATOM 722 C C . PHE A 1 89 ? -10.374 2.098 10.340 1.00 95.12 89 PHE A C 1
ATOM 724 O O . PHE A 1 89 ? -11.402 1.894 9.695 1.00 95.12 89 PHE A O 1
ATOM 731 N N . LYS A 1 90 ? -10.235 1.636 11.588 1.00 92.25 90 LYS A N 1
ATOM 732 C CA . LYS A 1 90 ? -11.272 0.848 12.278 1.00 92.25 90 LYS A CA 1
ATOM 733 C C . LYS A 1 90 ? -12.575 1.627 12.436 1.00 92.25 90 LYS A C 1
ATOM 735 O O . LYS A 1 90 ? -13.644 1.091 12.160 1.00 92.25 90 LYS A O 1
ATOM 740 N N . LEU A 1 91 ? -12.479 2.888 12.852 1.00 91.81 91 LEU A N 1
ATOM 741 C CA . LEU A 1 91 ? -13.632 3.754 13.079 1.00 91.81 91 LEU A CA 1
ATOM 742 C C . LEU A 1 91 ? -14.364 4.083 11.775 1.00 91.81 91 LEU A C 1
ATOM 744 O O . LEU A 1 91 ? -15.592 4.056 11.740 1.00 91.81 91 LEU A O 1
ATOM 748 N N . ASN A 1 92 ? -13.610 4.393 10.718 1.00 92.00 92 ASN A N 1
ATOM 749 C CA . ASN A 1 92 ? -14.175 4.944 9.491 1.00 92.00 92 ASN A CA 1
ATOM 750 C C . ASN A 1 92 ? -14.445 3.903 8.402 1.00 92.00 92 ASN A C 1
ATOM 752 O O . ASN A 1 92 ? -15.245 4.180 7.526 1.00 92.00 92 ASN A O 1
ATOM 756 N N . PHE A 1 93 ? -13.821 2.723 8.423 1.00 91.50 93 PHE A N 1
ATOM 757 C CA . PHE A 1 93 ? -13.978 1.728 7.352 1.00 91.50 93 PHE A CA 1
ATOM 758 C C . PHE A 1 93 ? -14.557 0.400 7.828 1.00 91.50 93 PHE A C 1
ATOM 760 O O . PHE A 1 93 ? -15.442 -0.161 7.184 1.00 91.50 93 PHE A O 1
ATOM 767 N N . GLN A 1 94 ? -14.066 -0.117 8.957 1.00 86.19 94 GLN A N 1
ATOM 768 C CA . GLN A 1 94 ? -14.334 -1.503 9.351 1.00 86.19 94 GLN A CA 1
ATOM 769 C C . GLN A 1 94 ? -15.810 -1.764 9.691 1.00 86.19 94 GLN A C 1
ATOM 771 O O . GLN A 1 94 ? -16.271 -2.892 9.575 1.00 86.19 94 GLN A O 1
ATOM 776 N N . SER A 1 95 ? -16.582 -0.744 10.068 1.00 85.56 95 SER A N 1
ATOM 777 C CA . SER A 1 95 ? -18.030 -0.892 10.270 1.00 85.56 95 SER A CA 1
ATOM 778 C C . SER A 1 95 ? -18.791 -1.188 8.971 1.00 85.56 95 SER A C 1
ATOM 780 O O . SER A 1 95 ? -19.775 -1.923 9.007 1.00 85.56 95 SER A O 1
ATOM 782 N N . ALA A 1 96 ? -18.339 -0.648 7.836 1.00 86.38 96 ALA A N 1
ATOM 783 C CA . ALA A 1 96 ? -18.953 -0.878 6.529 1.00 86.38 96 ALA A CA 1
ATOM 784 C C . ALA A 1 96 ? -18.436 -2.147 5.841 1.00 86.38 96 ALA A C 1
ATOM 786 O O . ALA A 1 96 ? -19.167 -2.753 5.064 1.00 86.38 96 ALA A O 1
ATOM 787 N N . VAL A 1 97 ? -17.190 -2.538 6.126 1.00 91.06 97 VAL A N 1
ATOM 788 C CA . VAL A 1 97 ? -16.530 -3.716 5.541 1.00 91.06 97 VAL A CA 1
ATOM 789 C C . VAL A 1 97 ? -15.904 -4.560 6.666 1.00 91.06 97 VAL A C 1
ATOM 791 O O . VAL A 1 97 ? -14.681 -4.542 6.857 1.00 91.06 97 VAL A O 1
ATOM 794 N N . PRO A 1 98 ? -16.729 -5.247 7.481 1.00 90.94 98 PRO A N 1
ATOM 795 C CA . PRO A 1 98 ? -16.289 -5.929 8.703 1.00 90.94 98 PRO A CA 1
ATOM 796 C C . PRO A 1 98 ? -15.347 -7.115 8.468 1.00 90.94 98 PRO A C 1
ATOM 798 O O . PRO A 1 98 ? -14.641 -7.530 9.389 1.00 90.94 98 PRO A O 1
ATOM 801 N N . GLU A 1 99 ? -15.325 -7.666 7.258 1.00 92.31 99 GLU A N 1
ATOM 802 C CA . GLU A 1 99 ? -14.447 -8.761 6.855 1.00 92.31 99 GLU A CA 1
ATOM 803 C C . GLU A 1 99 ? -12.976 -8.344 6.723 1.00 92.31 99 GLU A C 1
ATOM 805 O O . GLU A 1 99 ? -12.092 -9.194 6.839 1.00 92.31 99 GLU A O 1
ATOM 810 N N . VAL A 1 100 ? -12.691 -7.052 6.519 1.00 95.19 100 VAL A N 1
ATOM 811 C CA . VAL A 1 100 ? -11.315 -6.556 6.432 1.00 95.19 100 VAL A CA 1
ATOM 812 C C . VAL A 1 100 ? -10.788 -6.242 7.825 1.00 95.19 100 VAL A C 1
ATOM 814 O O . VAL A 1 100 ? -11.291 -5.366 8.530 1.00 95.19 100 VAL A O 1
ATOM 817 N N . LYS A 1 101 ? -9.696 -6.909 8.197 1.00 95.06 101 LYS A N 1
ATOM 818 C CA . LYS A 1 101 ? -8.953 -6.630 9.427 1.00 95.06 101 LYS A CA 1
ATOM 819 C C . LYS A 1 101 ? -7.685 -5.848 9.118 1.00 95.06 101 LYS A C 1
ATOM 821 O O . LYS A 1 101 ? -6.863 -6.299 8.322 1.00 95.06 101 LYS A O 1
ATOM 826 N N . PHE A 1 102 ? -7.501 -4.713 9.788 1.00 96.50 102 PHE A N 1
ATOM 827 C CA . PHE A 1 102 ? -6.264 -3.935 9.707 1.00 96.50 102 PHE A CA 1
ATOM 828 C C . PHE A 1 102 ? -5.254 -4.365 10.771 1.00 96.50 102 PHE A C 1
ATOM 830 O O . PHE A 1 102 ? -5.608 -4.492 11.948 1.00 96.50 102 PHE A O 1
ATOM 837 N N . GLN A 1 103 ? -4.000 -4.551 10.361 1.00 95.75 103 GLN A N 1
ATOM 838 C CA . GLN A 1 103 ? -2.894 -4.982 11.217 1.00 95.75 103 GLN A CA 1
ATOM 839 C C . GLN A 1 103 ? -1.658 -4.102 11.002 1.00 95.75 103 GLN A C 1
ATOM 841 O O . GLN A 1 103 ? -1.359 -3.718 9.870 1.00 95.75 103 GLN A O 1
ATOM 846 N N . ASP A 1 104 ? -0.942 -3.806 12.089 1.00 96.75 104 ASP A N 1
ATOM 847 C CA . ASP A 1 104 ? 0.381 -3.174 12.052 1.00 96.75 104 ASP A CA 1
ATOM 848 C C . ASP A 1 104 ? 1.424 -4.202 11.600 1.00 96.75 104 ASP A C 1
ATOM 850 O O . ASP A 1 104 ? 1.559 -5.268 12.206 1.00 96.75 104 ASP A O 1
ATOM 854 N N . VAL A 1 105 ? 2.176 -3.875 10.549 1.00 96.44 105 VAL A N 1
ATOM 855 C CA . VAL A 1 105 ? 3.315 -4.682 10.086 1.00 96.44 105 VAL A CA 1
ATOM 856 C C . VAL A 1 105 ? 4.616 -3.877 10.004 1.00 96.44 105 VAL A C 1
ATOM 858 O O . VAL A 1 105 ? 5.641 -4.408 9.566 1.00 96.44 105 VAL A O 1
ATOM 861 N N . SER A 1 106 ? 4.623 -2.635 10.492 1.00 95.00 106 SER A N 1
ATOM 862 C CA . SER A 1 106 ? 5.764 -1.707 10.452 1.00 95.00 106 SER A CA 1
ATOM 863 C C . SER A 1 106 ? 7.029 -2.273 11.103 1.00 95.00 106 SER A C 1
ATOM 865 O O . SER A 1 106 ? 8.149 -2.054 10.641 1.00 95.00 106 SER A O 1
ATOM 867 N N . LYS A 1 107 ? 6.861 -3.077 12.157 1.00 93.50 107 LYS A N 1
ATOM 868 C CA . LYS A 1 107 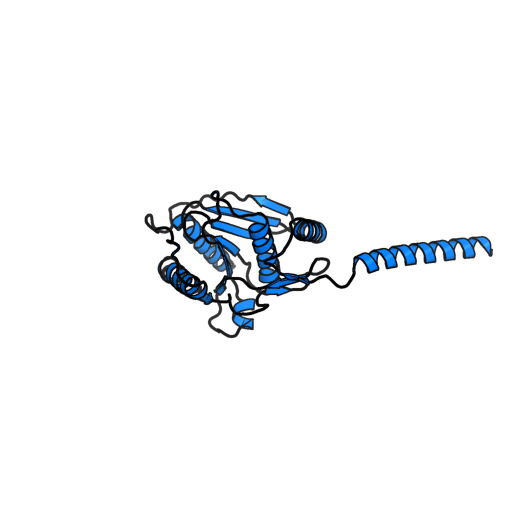? 7.960 -3.718 12.895 1.00 93.50 107 LYS A CA 1
ATOM 869 C C . LYS A 1 107 ? 8.350 -5.091 12.364 1.00 93.50 107 LYS A C 1
ATOM 871 O O . LYS A 1 107 ? 9.358 -5.654 12.799 1.00 93.50 107 LYS A O 1
ATOM 876 N N . ILE A 1 108 ? 7.583 -5.644 11.429 1.00 93.19 108 ILE A N 1
ATOM 877 C CA . ILE A 1 108 ? 7.861 -6.958 10.863 1.00 93.19 108 ILE A CA 1
ATOM 878 C C . ILE A 1 108 ? 8.874 -6.783 9.741 1.00 93.19 108 ILE A C 1
ATOM 880 O O . ILE A 1 108 ? 8.545 -6.505 8.587 1.00 93.19 108 ILE A O 1
ATOM 884 N N . GLN A 1 109 ? 10.146 -6.946 10.094 1.00 86.62 109 GLN A N 1
ATOM 885 C CA . GLN A 1 109 ? 11.221 -6.868 9.118 1.00 86.62 109 GLN A CA 1
ATOM 886 C C . GLN A 1 109 ? 10.971 -7.844 7.970 1.00 86.62 109 GLN A C 1
ATOM 888 O O . GLN A 1 109 ? 10.581 -8.992 8.178 1.00 86.62 109 GLN A O 1
ATOM 893 N N . GLN A 1 110 ? 11.243 -7.379 6.751 1.00 87.69 110 GLN A N 1
ATOM 894 C CA . GLN A 1 110 ? 11.172 -8.201 5.546 1.00 87.69 110 GLN A CA 1
ATOM 895 C C . GLN A 1 110 ? 9.776 -8.773 5.244 1.00 87.69 110 GLN A C 1
ATOM 897 O O . GLN A 1 110 ? 9.675 -9.712 4.456 1.00 87.69 110 GLN A O 1
ATOM 902 N N . PHE A 1 111 ? 8.707 -8.197 5.809 1.00 94.44 111 PHE A N 1
ATOM 903 C CA . PHE A 1 111 ? 7.329 -8.602 5.536 1.00 94.44 111 PHE A CA 1
ATOM 904 C C . PHE A 1 111 ? 7.001 -8.672 4.037 1.00 94.44 111 PHE A C 1
ATOM 906 O O . PHE A 1 111 ? 6.369 -9.632 3.605 1.00 94.44 111 PHE A O 1
ATOM 913 N N . LEU A 1 112 ? 7.501 -7.710 3.256 1.00 93.31 112 LEU A N 1
ATOM 914 C CA . LEU A 1 112 ? 7.428 -7.665 1.796 1.00 93.31 112 LEU A CA 1
ATOM 915 C C . LEU A 1 112 ? 8.837 -7.817 1.216 1.00 93.31 112 LEU A C 1
ATOM 917 O O . LEU A 1 112 ? 9.441 -6.855 0.748 1.00 93.31 112 LEU A O 1
ATOM 921 N N . THR A 1 113 ? 9.401 -9.020 1.275 1.00 90.00 113 THR A N 1
ATOM 922 C CA . THR A 1 113 ? 10.687 -9.300 0.618 1.00 90.00 113 THR A CA 1
ATOM 923 C C . THR A 1 113 ? 10.491 -10.294 -0.495 1.00 90.00 113 THR A C 1
ATOM 925 O O . THR A 1 113 ? 10.186 -11.440 -0.215 1.00 90.00 113 THR A O 1
ATOM 928 N N . SER A 1 114 ? 10.669 -9.895 -1.747 1.00 84.25 114 SER A N 1
ATOM 929 C CA . SER A 1 114 ? 10.566 -10.816 -2.877 1.00 84.25 114 SER A CA 1
ATOM 930 C C . SER A 1 114 ? 11.703 -10.594 -3.862 1.00 84.25 114 SER A C 1
ATOM 932 O O . SER A 1 114 ? 12.139 -9.468 -4.117 1.00 84.25 114 SER A O 1
ATOM 934 N N . ARG A 1 115 ? 12.180 -11.704 -4.426 1.00 79.69 115 ARG A N 1
ATOM 935 C CA . ARG A 1 115 ? 13.021 -11.701 -5.618 1.00 79.69 115 ARG A CA 1
ATOM 936 C C . ARG A 1 115 ? 12.096 -11.856 -6.811 1.00 79.69 115 ARG A C 1
ATOM 938 O O . ARG A 1 115 ? 11.624 -12.955 -7.092 1.00 79.69 115 ARG A O 1
ATOM 945 N N . LEU A 1 116 ? 11.818 -10.743 -7.475 1.00 71.12 116 LEU A N 1
ATOM 946 C CA . LEU A 1 116 ? 10.990 -10.752 -8.668 1.00 71.12 116 LEU A CA 1
ATOM 947 C C . LEU A 1 116 ? 11.770 -11.406 -9.818 1.00 71.12 116 LEU A C 1
ATOM 949 O O . LEU A 1 116 ? 12.928 -11.042 -10.043 1.00 71.12 116 LEU A O 1
ATOM 953 N N . PRO A 1 117 ? 11.181 -12.368 -10.550 1.00 67.00 117 PRO A N 1
ATOM 954 C CA . PRO A 1 117 ? 11.841 -12.969 -11.701 1.00 67.00 117 PRO A CA 1
ATOM 955 C C . PRO A 1 117 ? 12.295 -11.894 -12.693 1.00 67.00 117 PRO A C 1
ATOM 957 O O . PRO A 1 117 ? 11.522 -11.005 -13.038 1.00 67.00 117 PRO A O 1
ATOM 960 N N . LEU A 1 118 ? 13.545 -11.990 -13.159 1.00 62.03 118 LEU A N 1
ATOM 961 C CA . LEU A 1 118 ? 14.133 -11.107 -14.180 1.00 62.03 118 LEU A CA 1
ATOM 962 C C . LEU A 1 118 ? 14.323 -9.630 -13.762 1.00 62.03 118 LEU A C 1
ATOM 964 O O . LEU A 1 118 ? 14.785 -8.833 -14.582 1.00 62.03 118 LEU A O 1
ATOM 968 N N . ALA A 1 119 ? 14.056 -9.263 -12.503 1.00 69.25 119 ALA A N 1
ATOM 969 C CA . ALA A 1 119 ? 14.141 -7.892 -11.995 1.00 69.25 119 ALA A CA 1
ATOM 970 C C . ALA A 1 119 ? 14.884 -7.781 -10.648 1.00 69.25 119 ALA A C 1
ATOM 972 O O . ALA A 1 119 ? 15.257 -8.775 -10.031 1.00 69.25 119 ALA A O 1
ATOM 973 N N . VAL A 1 120 ? 15.124 -6.542 -10.202 1.00 74.62 120 VAL A N 1
ATOM 974 C CA . VAL A 1 120 ? 15.725 -6.233 -8.893 1.00 74.62 120 VAL A CA 1
ATOM 975 C C . VAL A 1 120 ? 14.864 -6.848 -7.784 1.00 74.62 120 VAL A C 1
ATOM 977 O O . VAL A 1 120 ? 13.635 -6.772 -7.821 1.00 74.62 120 VAL A O 1
ATOM 980 N N . GLY A 1 121 ? 15.502 -7.476 -6.794 1.00 83.56 121 GLY A N 1
ATOM 981 C CA . GLY A 1 121 ? 14.795 -7.947 -5.608 1.00 83.56 121 GLY A CA 1
ATOM 982 C C . GLY A 1 121 ? 14.461 -6.767 -4.702 1.00 83.56 121 GLY A C 1
ATOM 983 O O . GLY A 1 121 ? 15.279 -5.866 -4.528 1.00 83.56 121 GLY A O 1
ATOM 984 N N . PHE A 1 122 ? 13.299 -6.778 -4.064 1.00 90.62 122 PHE A N 1
ATOM 985 C CA . PHE A 1 122 ? 12.967 -5.772 -3.060 1.00 90.62 122 PHE A CA 1
ATOM 986 C C . PHE A 1 122 ? 12.879 -6.414 -1.688 1.00 90.62 122 PHE A C 1
ATOM 988 O O . PHE A 1 122 ? 12.375 -7.526 -1.542 1.00 90.62 122 PHE A O 1
ATOM 995 N N . LYS A 1 123 ? 13.367 -5.699 -0.675 1.00 92.56 123 LYS A N 1
ATOM 996 C CA . LYS A 1 123 ? 13.189 -6.057 0.732 1.00 92.56 123 LYS A CA 1
ATOM 997 C C . LYS A 1 123 ? 12.622 -4.887 1.508 1.00 92.56 123 LYS A C 1
ATOM 999 O O . LYS A 1 123 ? 13.075 -3.751 1.355 1.00 92.56 123 LYS A O 1
ATOM 1004 N N . GLY A 1 124 ? 11.663 -5.165 2.373 1.00 93.00 124 GLY A N 1
ATOM 1005 C CA . GLY A 1 124 ? 11.051 -4.137 3.193 1.00 93.00 124 GLY A CA 1
ATOM 1006 C C . GLY A 1 124 ? 9.793 -4.618 3.886 1.00 93.00 124 GLY A C 1
ATOM 1007 O O . GLY A 1 124 ? 9.551 -5.817 4.028 1.00 93.00 124 GLY A O 1
ATOM 1008 N N . THR A 1 125 ? 9.018 -3.647 4.336 1.00 95.06 125 THR A N 1
ATOM 1009 C CA . THR A 1 125 ? 7.692 -3.814 4.919 1.00 95.06 125 THR A CA 1
ATOM 1010 C C . THR A 1 125 ? 6.807 -2.657 4.443 1.00 95.06 125 THR A C 1
ATOM 1012 O O . THR A 1 125 ? 7.221 -1.890 3.569 1.00 95.06 125 THR A O 1
ATOM 1015 N N . SER A 1 126 ? 5.605 -2.564 4.992 1.00 96.31 126 SER A N 1
ATOM 1016 C CA . SER A 1 126 ? 4.702 -1.414 4.937 1.00 96.31 126 SER A CA 1
ATOM 1017 C C . SER A 1 126 ? 4.328 -1.036 6.371 1.00 96.31 126 SER A C 1
ATOM 1019 O O . SER A 1 126 ? 4.678 -1.765 7.299 1.00 96.31 126 SER A O 1
ATOM 1021 N N . ASP A 1 127 ? 3.588 0.049 6.571 1.00 96.88 127 ASP A N 1
ATOM 1022 C CA . ASP A 1 127 ? 3.113 0.398 7.914 1.00 96.88 127 ASP A CA 1
ATOM 1023 C C . ASP A 1 127 ? 1.929 -0.474 8.343 1.00 96.88 127 ASP A C 1
ATOM 1025 O O . ASP A 1 127 ? 1.938 -1.082 9.414 1.00 96.88 127 ASP A O 1
ATOM 1029 N N . ILE A 1 128 ? 0.909 -0.571 7.486 1.00 97.81 128 ILE A N 1
ATOM 1030 C CA . ILE A 1 128 ? -0.353 -1.253 7.788 1.00 97.81 128 ILE A CA 1
ATOM 1031 C C . ILE A 1 128 ? -0.733 -2.181 6.630 1.00 97.81 128 ILE A C 1
ATOM 1033 O O . ILE A 1 128 ? -0.498 -1.878 5.459 1.00 97.81 128 ILE A O 1
ATOM 1037 N N . VAL A 1 129 ? -1.382 -3.301 6.943 1.00 97.94 129 VAL A N 1
ATOM 1038 C CA . VAL A 1 129 ? -2.079 -4.133 5.951 1.00 97.94 129 VAL A CA 1
ATOM 1039 C C . VAL A 1 129 ? -3.536 -4.329 6.318 1.00 97.94 129 VAL A C 1
ATOM 1041 O O . VAL A 1 129 ? -3.884 -4.434 7.491 1.00 97.94 129 VAL A O 1
ATOM 1044 N N . GLY A 1 130 ? -4.385 -4.412 5.299 1.00 97.44 130 GLY A N 1
ATOM 1045 C CA . GLY A 1 130 ? -5.730 -4.963 5.414 1.00 97.44 130 GLY A CA 1
ATOM 1046 C C . GLY A 1 130 ? -5.725 -6.403 4.916 1.00 97.44 130 GLY A C 1
ATOM 1047 O O . GLY A 1 130 ? -5.207 -6.666 3.828 1.00 97.44 130 GLY A O 1
ATOM 1048 N N . THR A 1 131 ? -6.297 -7.330 5.681 1.00 96.12 131 THR A N 1
ATOM 1049 C CA . THR A 1 131 ? -6.384 -8.756 5.331 1.00 96.12 131 THR A CA 1
ATOM 1050 C C . THR A 1 131 ? -7.804 -9.292 5.495 1.00 96.12 131 THR A C 1
ATOM 1052 O O . THR A 1 131 ? -8.543 -8.829 6.363 1.00 96.12 131 THR A O 1
ATOM 1055 N N . LEU A 1 132 ? -8.167 -10.281 4.675 1.00 93.44 132 LEU A N 1
ATOM 1056 C CA . LEU A 1 132 ? -9.404 -11.066 4.820 1.00 93.44 132 LEU A CA 1
ATOM 1057 C C . LEU A 1 132 ? -9.208 -12.330 5.677 1.00 93.44 132 LEU A C 1
ATOM 1059 O O . LEU A 1 132 ? -10.140 -13.109 5.870 1.00 93.44 132 LEU A O 1
ATOM 1063 N N . SER A 1 133 ? -7.996 -12.568 6.188 1.00 86.94 133 SER A N 1
ATOM 1064 C CA . SER A 1 133 ? -7.715 -13.727 7.031 1.00 86.94 133 SER A CA 1
ATOM 1065 C C . SER A 1 133 ? -8.372 -13.593 8.406 1.00 86.94 133 SER A C 1
ATOM 1067 O O . SER A 1 133 ? -8.293 -12.558 9.072 1.00 86.94 133 SER A O 1
ATOM 1069 N N . THR A 1 134 ? -8.959 -14.684 8.896 1.00 85.94 134 THR A N 1
ATOM 1070 C CA . THR A 1 134 ? -9.341 -14.814 10.310 1.00 85.94 134 THR A CA 1
ATOM 1071 C C . THR A 1 134 ? -8.177 -15.268 11.194 1.00 85.94 134 THR A C 1
ATOM 1073 O O . THR A 1 134 ? -8.288 -15.172 12.414 1.00 85.94 134 THR A O 1
ATOM 1076 N N . ASN A 1 135 ? -7.076 -15.721 10.585 1.00 90.06 135 ASN A N 1
ATOM 1077 C CA . ASN A 1 135 ? -5.856 -16.199 11.224 1.00 90.06 135 ASN A CA 1
ATOM 1078 C C . ASN A 1 135 ? -4.760 -15.118 11.202 1.00 90.06 135 ASN A C 1
ATOM 1080 O O . ASN A 1 135 ? -4.386 -14.640 10.129 1.00 90.06 135 ASN A O 1
ATOM 1084 N N . ASP A 1 136 ? -4.220 -14.797 12.377 1.00 89.19 136 ASP A N 1
ATOM 1085 C CA . ASP A 1 136 ? -3.177 -13.779 12.566 1.00 89.19 136 ASP A CA 1
ATOM 1086 C C . ASP A 1 136 ? -1.748 -14.318 12.349 1.00 89.19 136 ASP A C 1
ATOM 1088 O O . ASP A 1 136 ? -0.766 -13.592 12.504 1.00 89.19 136 ASP A O 1
ATOM 1092 N N . ALA A 1 137 ? -1.595 -15.593 11.974 1.00 93.50 137 ALA A N 1
ATOM 1093 C CA . ALA A 1 137 ? -0.308 -16.139 11.560 1.00 93.50 137 ALA A CA 1
ATOM 1094 C C . ALA A 1 137 ? 0.244 -15.365 10.354 1.00 93.50 137 ALA A C 1
ATOM 1096 O O . ALA A 1 137 ? -0.468 -15.103 9.385 1.00 93.50 137 ALA A O 1
ATOM 1097 N N . LEU A 1 138 ? 1.539 -15.052 10.385 1.00 91.56 138 LEU A N 1
ATOM 1098 C CA . LEU A 1 138 ? 2.149 -14.117 9.439 1.00 91.56 138 LEU A CA 1
ATOM 1099 C C . LEU A 1 138 ? 1.948 -14.497 7.967 1.00 91.56 138 LEU A C 1
ATOM 1101 O O . LEU A 1 138 ? 1.628 -13.645 7.139 1.00 91.56 138 LEU A O 1
ATOM 1105 N N . ASP A 1 139 ? 2.103 -15.779 7.643 1.00 92.38 139 ASP A N 1
ATOM 1106 C CA . ASP A 1 139 ? 1.917 -16.273 6.278 1.00 92.38 139 ASP A CA 1
ATOM 1107 C C . ASP A 1 139 ? 0.445 -16.231 5.848 1.00 92.38 139 ASP A C 1
ATOM 1109 O O . ASP A 1 139 ? 0.152 -15.974 4.680 1.00 92.38 139 ASP A O 1
ATOM 1113 N N . ALA A 1 140 ? -0.494 -16.399 6.786 1.00 93.88 140 ALA A N 1
ATOM 1114 C CA . ALA A 1 140 ? -1.920 -16.224 6.521 1.00 93.88 140 ALA A CA 1
ATOM 1115 C C . ALA A 1 140 ? -2.249 -14.748 6.244 1.00 93.88 140 ALA A C 1
ATOM 1117 O O . ALA A 1 140 ? -2.953 -14.450 5.281 1.00 93.88 140 ALA A O 1
ATOM 1118 N N . VAL A 1 141 ? -1.673 -13.822 7.017 1.00 95.44 141 VAL A N 1
ATOM 1119 C CA . VAL A 1 141 ? -1.812 -12.374 6.793 1.00 95.44 141 VAL A CA 1
ATOM 1120 C C . VAL A 1 141 ? -1.259 -11.984 5.421 1.00 95.44 141 VAL A C 1
ATOM 1122 O O . VAL A 1 141 ? -1.975 -11.346 4.649 1.00 95.44 141 VAL A O 1
ATOM 1125 N N . ARG A 1 142 ? -0.035 -12.420 5.076 1.00 94.25 142 ARG A N 1
ATOM 1126 C CA . ARG A 1 142 ? 0.604 -12.155 3.770 1.00 94.25 142 ARG A CA 1
ATOM 1127 C C . ARG A 1 142 ? -0.199 -12.715 2.596 1.00 94.25 142 ARG A C 1
ATOM 1129 O O . ARG A 1 142 ? -0.439 -12.009 1.623 1.00 94.25 142 ARG A O 1
ATOM 1136 N N . SER A 1 143 ? -0.628 -13.971 2.684 1.00 95.06 143 SER A N 1
ATOM 1137 C CA . SER A 1 143 ? -1.360 -14.636 1.596 1.00 95.06 143 SER A CA 1
ATOM 1138 C C . SER A 1 143 ? -2.773 -14.091 1.379 1.00 95.06 143 SER A C 1
ATOM 1140 O O . SER A 1 143 ? -3.341 -14.292 0.307 1.00 95.06 143 SER A O 1
ATOM 1142 N N . ASN A 1 144 ? -3.336 -13.372 2.354 1.00 96.44 144 ASN A N 1
ATOM 1143 C CA . ASN A 1 144 ? -4.688 -12.812 2.293 1.00 96.44 144 ASN A CA 1
ATOM 1144 C C . ASN A 1 144 ? -4.706 -11.277 2.311 1.00 96.44 144 ASN A C 1
ATOM 1146 O O . ASN A 1 144 ? -5.712 -10.675 2.694 1.00 96.44 144 ASN A O 1
ATOM 1150 N N . MET A 1 145 ? -3.602 -10.624 1.937 1.00 97.12 145 MET A N 1
ATOM 1151 C CA . MET A 1 145 ? -3.558 -9.164 1.861 1.00 97.12 145 MET A CA 1
ATOM 1152 C C . MET A 1 145 ? -4.525 -8.651 0.799 1.00 97.12 145 MET A C 1
ATOM 1154 O O . MET A 1 145 ? -4.500 -9.077 -0.355 1.00 97.12 145 MET A O 1
ATOM 1158 N N . VAL A 1 146 ? -5.331 -7.672 1.184 1.00 97.12 146 VAL A N 1
ATOM 1159 C CA . VAL A 1 146 ? -6.213 -6.930 0.282 1.00 97.12 146 VAL A CA 1
ATOM 1160 C C . VAL A 1 146 ? -5.784 -5.479 0.153 1.00 97.12 146 VAL A C 1
ATOM 1162 O O . VAL A 1 146 ? -5.913 -4.908 -0.933 1.00 97.12 146 VAL A O 1
ATOM 1165 N N . PHE A 1 147 ? -5.202 -4.931 1.219 1.00 98.25 147 PHE A N 1
ATOM 1166 C CA . PHE A 1 147 ? -4.609 -3.605 1.253 1.00 98.25 147 PHE A CA 1
ATOM 1167 C C . PHE A 1 147 ? -3.177 -3.673 1.768 1.00 98.25 147 PHE A C 1
ATOM 1169 O O . PHE A 1 147 ? -2.895 -4.383 2.734 1.00 98.25 147 PHE A O 1
ATOM 1176 N N . VAL A 1 148 ? -2.305 -2.875 1.163 1.00 98.38 148 VAL A N 1
ATOM 1177 C CA . VAL A 1 148 ? -0.985 -2.537 1.703 1.00 98.38 148 VAL A CA 1
ATOM 1178 C C . VAL A 1 148 ? -0.925 -1.025 1.812 1.00 98.38 148 VAL A C 1
ATOM 1180 O O . VAL A 1 148 ? -1.124 -0.334 0.818 1.00 98.38 148 VAL A O 1
ATOM 1183 N N . ILE A 1 149 ? -0.717 -0.514 3.018 1.00 98.50 149 ILE A N 1
ATOM 1184 C CA . ILE A 1 149 ? -0.844 0.905 3.335 1.00 98.50 149 ILE A CA 1
ATOM 1185 C C . ILE A 1 149 ? 0.509 1.421 3.815 1.00 98.50 149 ILE A C 1
ATOM 1187 O O . ILE A 1 149 ? 1.072 0.926 4.796 1.00 98.50 149 ILE A O 1
ATOM 1191 N N . GLU A 1 150 ? 1.014 2.422 3.107 1.00 97.31 150 GLU A N 1
ATOM 1192 C CA . GLU A 1 150 ? 2.204 3.187 3.458 1.00 97.31 150 GLU A CA 1
ATOM 1193 C C . GLU A 1 150 ? 1.771 4.597 3.866 1.00 97.31 150 GLU A C 1
ATOM 1195 O O . GLU A 1 150 ? 1.125 5.326 3.103 1.00 97.31 150 GLU A O 1
ATOM 1200 N N . LEU A 1 151 ? 2.150 4.987 5.073 1.00 95.38 151 LEU A N 1
ATOM 1201 C CA . LEU A 1 151 ? 1.846 6.270 5.667 1.00 95.38 151 LEU A CA 1
ATOM 1202 C C . LEU A 1 151 ? 3.007 7.234 5.427 1.00 95.38 151 LEU A C 1
ATOM 1204 O O . LEU A 1 151 ? 4.169 6.942 5.702 1.00 95.38 151 LEU A O 1
ATOM 1208 N N . LYS A 1 152 ? 2.699 8.439 4.952 1.00 92.00 152 LYS A N 1
ATOM 1209 C CA . LYS A 1 152 ? 3.661 9.541 4.885 1.00 92.00 152 LYS A CA 1
ATOM 1210 C C . LYS A 1 152 ? 3.101 10.728 5.640 1.00 92.00 152 LYS A C 1
ATOM 1212 O O . LYS A 1 152 ? 2.036 11.244 5.305 1.00 92.00 152 LYS A O 1
ATOM 1217 N N . LYS A 1 153 ? 3.854 11.192 6.636 1.00 86.00 153 LYS A N 1
ATOM 1218 C CA . LYS A 1 153 ? 3.575 12.475 7.274 1.00 86.00 153 LYS A CA 1
ATOM 1219 C C . LYS A 1 153 ? 3.665 13.572 6.215 1.00 86.00 153 LYS A C 1
ATOM 1221 O O . LYS A 1 153 ? 4.612 13.564 5.432 1.00 86.00 153 LYS A O 1
ATOM 1226 N N . ASP A 1 154 ? 2.659 14.446 6.222 1.00 70.31 154 ASP A N 1
ATOM 1227 C CA . ASP A 1 154 ? 2.452 15.597 5.336 1.00 70.31 154 ASP A CA 1
ATOM 1228 C C . ASP A 1 154 ? 3.664 15.940 4.443 1.00 70.31 154 ASP A C 1
ATOM 1230 O O . ASP A 1 154 ? 4.618 16.581 4.900 1.00 70.31 154 ASP A O 1
ATOM 1234 N N . PRO A 1 155 ? 3.697 15.445 3.193 1.00 63.31 155 PRO A N 1
ATOM 1235 C CA . PRO A 1 155 ? 4.831 15.677 2.325 1.00 63.31 155 PRO A CA 1
ATOM 1236 C C . PRO A 1 155 ? 4.877 17.164 1.964 1.00 63.31 155 PRO A C 1
ATOM 1238 O O . PRO A 1 155 ? 3.918 17.723 1.428 1.00 63.31 155 PRO A O 1
ATOM 1241 N N . MET A 1 156 ? 6.007 17.814 2.258 1.00 59.62 156 MET A N 1
ATOM 1242 C CA . MET A 1 156 ? 6.204 19.233 1.955 1.00 59.62 156 MET A CA 1
ATOM 1243 C C . MET A 1 156 ? 5.848 19.520 0.488 1.00 59.62 156 MET A C 1
ATOM 1245 O O . MET A 1 156 ? 6.445 18.942 -0.418 1.00 59.62 156 MET A O 1
ATOM 1249 N N . GLY A 1 157 ? 4.882 20.413 0.258 1.00 61.94 157 GLY A N 1
ATOM 1250 C CA . GLY A 1 157 ? 4.438 20.791 -1.089 1.00 61.94 157 GLY A CA 1
ATOM 1251 C C . GLY A 1 157 ? 3.197 20.060 -1.612 1.00 61.94 157 GLY A C 1
ATOM 1252 O O . GLY A 1 157 ? 2.855 20.246 -2.776 1.00 61.94 157 GLY A O 1
ATOM 1253 N N . GLY A 1 158 ? 2.503 19.267 -0.787 1.00 78.50 158 GLY A N 1
ATOM 1254 C CA . GLY A 1 158 ? 1.187 18.715 -1.139 1.00 78.50 158 GLY A CA 1
ATOM 1255 C C . GLY A 1 158 ? 1.224 17.584 -2.170 1.00 78.50 158 GLY A C 1
ATOM 1256 O O . GLY A 1 158 ? 0.221 17.321 -2.826 1.00 78.50 158 GLY A O 1
ATOM 1257 N N . ALA A 1 159 ? 2.370 16.919 -2.338 1.00 85.31 159 ALA A N 1
ATOM 1258 C CA . ALA A 1 159 ? 2.526 15.777 -3.234 1.00 85.31 159 ALA A CA 1
ATOM 1259 C C . ALA A 1 159 ? 3.593 14.811 -2.711 1.00 85.31 159 ALA A C 1
ATOM 1261 O O . ALA A 1 159 ? 4.586 15.225 -2.115 1.00 85.31 159 ALA A O 1
ATOM 1262 N N . PHE A 1 160 ? 3.421 13.514 -2.959 1.00 91.38 160 PHE A N 1
ATOM 1263 C CA . PHE A 1 160 ? 4.420 12.518 -2.579 1.00 91.38 160 PHE A CA 1
ATOM 1264 C C . PHE A 1 160 ? 5.687 12.622 -3.435 1.00 91.38 160 PHE A C 1
ATOM 1266 O O . PHE A 1 160 ? 5.629 12.841 -4.643 1.00 91.38 160 PHE A O 1
ATOM 1273 N N . SER A 1 161 ? 6.846 12.394 -2.814 1.00 91.94 161 SER A N 1
ATOM 1274 C CA . SER A 1 161 ? 8.121 12.334 -3.530 1.00 91.94 161 SER A CA 1
ATOM 1275 C C . SER A 1 161 ? 8.201 11.115 -4.456 1.00 91.94 161 SER A C 1
ATOM 1277 O O . SER A 1 161 ? 7.607 10.069 -4.180 1.00 91.94 161 SER A O 1
ATOM 1279 N N . ASN A 1 162 ? 9.031 11.203 -5.502 1.00 91.62 162 ASN A N 1
ATOM 1280 C CA . ASN A 1 162 ? 9.312 10.068 -6.391 1.00 91.62 162 ASN A CA 1
ATOM 1281 C C . ASN A 1 162 ? 9.818 8.837 -5.625 1.00 91.62 162 ASN A C 1
ATOM 1283 O O . ASN A 1 162 ? 9.444 7.717 -5.950 1.00 91.62 162 ASN A O 1
ATOM 1287 N N . THR A 1 163 ? 10.606 9.026 -4.564 1.00 92.56 163 THR A N 1
ATOM 1288 C CA . THR A 1 163 ? 11.048 7.920 -3.703 1.00 92.56 163 THR A CA 1
ATOM 1289 C C . THR A 1 163 ? 9.870 7.219 -3.029 1.00 92.56 163 THR A C 1
ATOM 1291 O O . THR A 1 163 ? 9.824 5.993 -3.010 1.00 92.56 163 THR A O 1
ATOM 1294 N N . SER A 1 164 ? 8.887 7.974 -2.526 1.00 94.31 164 SER A N 1
ATOM 1295 C CA . SER A 1 164 ? 7.679 7.401 -1.909 1.00 94.31 164 SER A CA 1
ATOM 1296 C C . SER A 1 164 ? 6.832 6.651 -2.938 1.00 94.31 164 SER A C 1
ATOM 1298 O O . SER A 1 164 ? 6.338 5.560 -2.669 1.00 94.31 164 SER A O 1
ATOM 1300 N N . ILE A 1 165 ? 6.726 7.203 -4.149 1.00 95.38 165 ILE A N 1
ATOM 1301 C CA . ILE A 1 165 ? 6.074 6.564 -5.295 1.00 95.38 165 ILE A CA 1
ATOM 1302 C C . ILE A 1 165 ? 6.783 5.257 -5.681 1.00 95.38 165 ILE A C 1
ATOM 1304 O O . ILE A 1 165 ? 6.119 4.244 -5.885 1.00 95.38 165 ILE A O 1
ATOM 1308 N N . ASN A 1 166 ? 8.110 5.233 -5.758 1.00 95.25 166 ASN A N 1
ATOM 1309 C CA . ASN A 1 166 ? 8.854 4.026 -6.123 1.00 95.25 166 ASN A CA 1
ATOM 1310 C C . ASN A 1 166 ? 8.782 2.960 -5.023 1.00 95.25 166 ASN A C 1
ATOM 1312 O O . ASN A 1 166 ? 8.655 1.770 -5.324 1.00 95.25 166 ASN A O 1
ATOM 1316 N N . GLN A 1 167 ? 8.808 3.381 -3.754 1.00 96.06 167 GLN A N 1
ATOM 1317 C CA . GLN A 1 167 ? 8.564 2.509 -2.608 1.00 96.06 167 GLN A CA 1
ATOM 1318 C C . GLN A 1 167 ? 7.184 1.847 -2.719 1.00 96.06 167 GLN A C 1
ATOM 1320 O O . GLN A 1 167 ? 7.103 0.621 -2.667 1.00 96.06 167 GLN A O 1
ATOM 1325 N N . ALA A 1 168 ? 6.131 2.636 -2.955 1.00 97.19 168 ALA A N 1
ATOM 1326 C CA . ALA A 1 168 ? 4.763 2.149 -3.118 1.00 97.19 168 ALA A CA 1
ATOM 1327 C C . ALA A 1 168 ? 4.638 1.118 -4.250 1.00 97.19 168 ALA A C 1
ATOM 1329 O O . ALA A 1 168 ? 4.053 0.050 -4.072 1.00 97.19 168 ALA A O 1
ATOM 1330 N N . ASN A 1 169 ? 5.257 1.385 -5.403 1.00 96.12 169 ASN A N 1
ATOM 1331 C CA . ASN A 1 169 ? 5.244 0.433 -6.512 1.00 96.12 169 ASN A CA 1
ATOM 1332 C C . ASN A 1 169 ? 5.979 -0.873 -6.179 1.00 96.12 169 ASN A C 1
ATOM 1334 O O . ASN A 1 169 ? 5.508 -1.960 -6.508 1.00 96.12 169 ASN A O 1
ATOM 1338 N N . SER A 1 170 ? 7.121 -0.780 -5.500 1.00 95.12 170 SER A N 1
ATOM 1339 C CA . SER A 1 170 ? 7.903 -1.952 -5.094 1.00 95.12 170 SER A CA 1
ATOM 1340 C C . SER A 1 170 ? 7.136 -2.807 -4.078 1.00 95.12 170 SER A C 1
ATOM 1342 O O . SER A 1 170 ? 7.079 -4.031 -4.207 1.00 95.12 170 SER A O 1
ATOM 1344 N N . GLN A 1 171 ? 6.488 -2.159 -3.104 1.00 97.06 171 GLN A N 1
ATOM 1345 C CA . GLN A 1 171 ? 5.599 -2.805 -2.138 1.00 97.06 171 GLN A CA 1
ATOM 1346 C C . GLN A 1 171 ? 4.427 -3.496 -2.843 1.00 97.06 171 GLN A C 1
ATOM 1348 O O . GLN A 1 171 ? 4.154 -4.654 -2.539 1.00 97.06 171 GLN A O 1
ATOM 1353 N N . LEU A 1 172 ? 3.783 -2.840 -3.818 1.00 96.75 172 LEU A N 1
ATOM 1354 C CA . LEU A 1 172 ? 2.686 -3.417 -4.601 1.00 96.75 172 LEU A CA 1
ATOM 1355 C C . LEU A 1 172 ? 3.108 -4.698 -5.335 1.00 96.75 172 LEU A C 1
ATOM 1357 O O . LEU A 1 172 ? 2.381 -5.693 -5.288 1.00 96.75 172 LEU A O 1
ATOM 1361 N N . LEU A 1 173 ? 4.271 -4.699 -5.995 1.00 93.88 173 LEU A N 1
ATOM 1362 C CA . LEU A 1 173 ? 4.768 -5.879 -6.711 1.00 93.88 173 LEU A CA 1
ATOM 1363 C C . LEU A 1 173 ? 5.043 -7.044 -5.758 1.00 93.88 173 LEU A C 1
ATOM 1365 O O . LEU A 1 173 ? 4.612 -8.167 -6.011 1.00 93.88 173 LEU A O 1
ATOM 1369 N N . CYS A 1 174 ? 5.717 -6.784 -4.637 1.00 94.31 174 CYS A N 1
ATOM 1370 C CA . CYS A 1 174 ? 5.960 -7.819 -3.634 1.00 94.31 174 CYS A CA 1
ATOM 1371 C C . CYS A 1 174 ? 4.668 -8.303 -2.973 1.00 94.31 174 CYS A C 1
ATOM 1373 O O . CYS A 1 174 ? 4.533 -9.492 -2.708 1.00 94.31 174 CYS A O 1
ATOM 1375 N N . ALA A 1 175 ? 3.702 -7.419 -2.736 1.00 95.69 175 ALA A N 1
ATOM 1376 C CA . ALA A 1 175 ? 2.434 -7.796 -2.135 1.00 95.69 175 ALA A CA 1
ATOM 1377 C C . ALA A 1 175 ? 1.610 -8.706 -3.051 1.00 95.69 175 ALA A C 1
ATOM 1379 O O . ALA A 1 175 ? 1.098 -9.716 -2.580 1.00 95.69 175 ALA A O 1
ATOM 1380 N N . ASN A 1 176 ? 1.546 -8.412 -4.354 1.00 93.44 176 ASN A N 1
ATOM 1381 C CA . ASN A 1 176 ? 0.883 -9.286 -5.330 1.00 93.44 176 ASN A CA 1
ATOM 1382 C C . ASN A 1 176 ? 1.638 -10.602 -5.570 1.00 93.44 176 ASN A C 1
ATOM 1384 O O . ASN A 1 176 ? 1.037 -11.569 -6.016 1.00 93.44 176 ASN A O 1
ATOM 1388 N N . HIS A 1 177 ? 2.939 -10.663 -5.274 1.00 91.31 177 HIS A N 1
ATOM 1389 C CA . HIS A 1 177 ? 3.678 -11.925 -5.301 1.00 91.31 177 HIS A CA 1
ATOM 1390 C C . HIS A 1 177 ? 3.272 -12.864 -4.153 1.00 91.31 177 HIS A C 1
ATOM 1392 O O . HIS A 1 177 ? 3.274 -14.079 -4.328 1.00 91.31 177 HIS A O 1
ATOM 1398 N N . TYR A 1 178 ? 2.946 -12.308 -2.982 1.00 91.25 178 TYR A N 1
ATOM 1399 C CA . TYR A 1 178 ? 2.587 -13.086 -1.794 1.00 91.25 178 TYR A CA 1
ATOM 1400 C C . TYR A 1 178 ? 1.092 -13.340 -1.648 1.00 91.25 178 TYR A C 1
ATOM 1402 O O . TYR A 1 178 ? 0.696 -14.411 -1.190 1.00 91.25 178 TYR A O 1
ATOM 1410 N N . SER A 1 179 ? 0.269 -12.348 -1.975 1.00 94.19 179 SER A N 1
ATOM 1411 C CA . SER A 1 179 ? -1.169 -12.440 -1.788 1.00 94.19 179 SER A CA 1
ATOM 1412 C C . SER A 1 179 ? -1.810 -13.292 -2.872 1.00 94.19 179 SER A C 1
ATOM 1414 O O . SER A 1 179 ? -1.493 -13.187 -4.053 1.00 94.19 179 SER A O 1
ATOM 1416 N N . THR A 1 180 ? -2.780 -14.095 -2.460 1.00 93.31 180 THR A N 1
ATOM 1417 C CA . THR A 1 180 ? -3.709 -14.790 -3.356 1.00 93.31 180 THR A CA 1
ATOM 1418 C C . THR A 1 180 ? -4.821 -13.868 -3.861 1.00 93.31 180 THR A C 1
ATOM 1420 O O . THR A 1 180 ? -5.560 -14.229 -4.773 1.00 93.31 180 THR A O 1
ATOM 1423 N N . ASN A 1 181 ? -4.932 -12.664 -3.291 1.00 92.88 181 ASN A N 1
ATOM 1424 C CA . ASN A 1 181 ? -5.902 -11.654 -3.681 1.00 92.88 181 ASN A CA 1
ATOM 1425 C C . ASN A 1 181 ? -5.217 -10.521 -4.459 1.00 92.88 181 ASN A C 1
ATOM 1427 O O . ASN A 1 181 ? -4.094 -10.146 -4.113 1.00 92.88 181 ASN A O 1
ATOM 1431 N N . PRO A 1 182 ? -5.908 -9.882 -5.421 1.00 92.31 182 PRO A N 1
ATOM 1432 C CA . PRO A 1 182 ? -5.450 -8.617 -5.987 1.00 92.31 182 PRO A CA 1
ATOM 1433 C C . PRO A 1 182 ? -5.205 -7.588 -4.877 1.00 92.31 182 PRO A C 1
ATOM 1435 O O . PRO A 1 182 ? -6.064 -7.380 -4.019 1.00 92.31 182 PRO A O 1
ATOM 1438 N N . VAL A 1 183 ? -4.036 -6.953 -4.850 1.00 96.38 183 VAL A N 1
ATOM 1439 C CA . VAL A 1 183 ? -3.699 -5.987 -3.792 1.00 96.38 183 VAL A CA 1
ATOM 1440 C C . VAL A 1 183 ? -3.908 -4.559 -4.283 1.00 96.38 183 VAL A C 1
ATOM 1442 O O . VAL A 1 183 ? -3.418 -4.190 -5.351 1.00 96.38 183 VAL A O 1
ATOM 1445 N N . LEU A 1 184 ? -4.566 -3.742 -3.454 1.00 97.69 184 LEU A N 1
ATOM 1446 C CA . LEU A 1 184 ? -4.574 -2.286 -3.582 1.00 97.69 184 LEU A CA 1
ATOM 1447 C C . LEU A 1 184 ? -3.543 -1.708 -2.621 1.00 97.69 184 LEU A C 1
ATOM 1449 O O . LEU A 1 184 ? -3.671 -1.817 -1.400 1.00 97.69 184 LEU A O 1
ATOM 1453 N N . HIS A 1 185 ? -2.507 -1.107 -3.187 1.00 98.44 185 HIS A N 1
ATOM 1454 C CA . HIS A 1 185 ? -1.561 -0.301 -2.437 1.00 98.44 185 HIS A CA 1
ATOM 1455 C C . HIS A 1 185 ? -2.137 1.101 -2.221 1.00 98.44 185 HIS A C 1
ATOM 1457 O O . HIS A 1 185 ? -2.766 1.665 -3.120 1.00 98.44 185 HIS A O 1
ATOM 1463 N N . ILE A 1 186 ? -1.945 1.637 -1.021 1.00 98.38 186 ILE A N 1
ATOM 1464 C CA . ILE A 1 186 ? -2.432 2.945 -0.598 1.00 98.38 186 ILE A CA 1
ATOM 1465 C C . ILE A 1 186 ? -1.252 3.714 -0.006 1.00 98.38 186 ILE A C 1
ATOM 1467 O O . ILE A 1 186 ? -0.751 3.375 1.064 1.00 98.38 186 ILE A O 1
ATOM 1471 N N . LEU A 1 187 ? -0.826 4.770 -0.690 1.00 97.38 187 LEU A N 1
ATOM 1472 C CA . LEU A 1 187 ? 0.133 5.741 -0.180 1.00 97.38 187 LEU A CA 1
ATOM 1473 C C . LEU A 1 187 ? -0.636 6.968 0.302 1.00 97.38 187 LEU A C 1
ATOM 1475 O O . LEU A 1 187 ? -1.324 7.614 -0.494 1.00 97.38 187 LEU A O 1
ATOM 1479 N N . THR A 1 188 ? -0.563 7.284 1.594 1.00 96.38 188 THR A N 1
ATOM 1480 C CA . THR A 1 188 ? -1.447 8.310 2.155 1.00 96.38 188 THR A CA 1
ATOM 1481 C C . THR A 1 188 ? -0.879 9.073 3.350 1.00 96.38 188 THR A C 1
ATOM 1483 O O . THR A 1 188 ? -0.055 8.564 4.105 1.00 96.38 188 THR A O 1
ATOM 1486 N N . ASN A 1 189 ? -1.350 10.309 3.534 1.00 93.69 189 ASN A N 1
ATOM 1487 C CA . ASN A 1 189 ? -1.230 11.053 4.790 1.00 93.69 189 ASN A CA 1
ATOM 1488 C C . ASN A 1 189 ? -2.522 10.989 5.635 1.00 93.69 189 ASN A C 1
ATOM 1490 O O . ASN A 1 189 ? -2.646 11.735 6.599 1.00 93.69 189 ASN A O 1
ATOM 1494 N N . LEU A 1 190 ? -3.501 10.162 5.255 1.00 93.88 190 LEU A N 1
ATOM 1495 C CA . LEU A 1 190 ? -4.832 10.021 5.862 1.00 93.88 190 LEU A CA 1
ATOM 1496 C C . LEU A 1 190 ? -5.680 11.300 5.935 1.00 93.88 190 LEU A C 1
ATOM 1498 O O . LEU A 1 190 ? -6.737 11.319 6.565 1.00 93.88 190 LEU A O 1
ATOM 1502 N N . SER A 1 191 ? -5.238 12.368 5.284 1.00 91.62 191 SER A N 1
ATOM 1503 C CA . SER A 1 191 ? -5.940 13.638 5.218 1.00 91.62 191 SER A CA 1
ATOM 1504 C C . SER A 1 191 ? -6.357 13.871 3.771 1.00 91.62 191 SER A C 1
ATOM 1506 O O . SER A 1 191 ? -7.302 13.247 3.294 1.00 91.62 191 SER A O 1
ATOM 1508 N N . ASN A 1 192 ? -5.619 14.695 3.043 1.00 89.12 192 ASN A N 1
ATOM 1509 C CA . ASN A 1 192 ? -5.942 15.145 1.694 1.00 89.12 192 ASN A CA 1
ATOM 1510 C C . ASN A 1 192 ? -5.092 14.499 0.589 1.00 89.12 192 ASN A 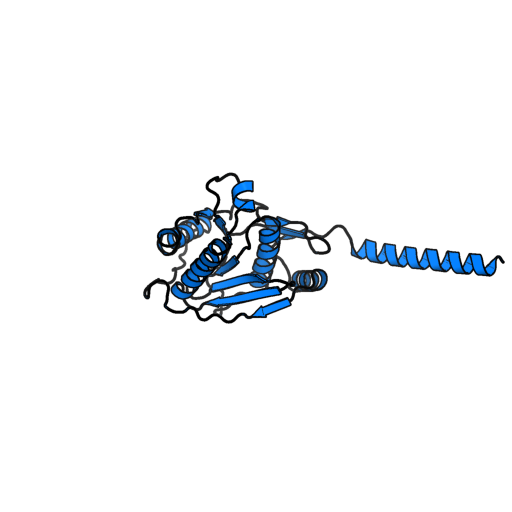C 1
ATOM 1512 O O . ASN A 1 192 ? -5.251 14.848 -0.578 1.00 89.12 192 ASN A O 1
ATOM 1516 N N . LEU A 1 193 ? -4.168 13.598 0.933 1.00 92.75 193 LEU A N 1
ATOM 1517 C CA . LEU A 1 193 ? -3.327 12.908 -0.040 1.00 92.75 193 LEU A CA 1
ATOM 1518 C C . LEU A 1 193 ? -3.546 11.411 0.065 1.00 92.75 193 LEU A C 1
ATOM 1520 O O . LEU A 1 193 ? -3.090 10.763 1.008 1.00 92.75 193 LEU A O 1
ATOM 1524 N N . TRP A 1 194 ? -4.218 10.867 -0.940 1.00 94.38 194 TRP A N 1
ATOM 1525 C CA . TRP A 1 194 ? -4.441 9.441 -1.105 1.00 94.38 194 TRP A CA 1
ATOM 1526 C C . TRP A 1 194 ? -4.074 9.063 -2.527 1.00 94.38 194 TRP A C 1
ATOM 1528 O O . TRP A 1 194 ? -4.686 9.556 -3.472 1.00 94.38 194 TRP A O 1
ATOM 1538 N N . ASN A 1 195 ? -3.071 8.205 -2.685 1.00 95.81 195 ASN A N 1
ATOM 1539 C CA . ASN A 1 195 ? -2.709 7.635 -3.971 1.00 95.81 195 ASN A CA 1
ATOM 1540 C C . ASN A 1 195 ? -2.859 6.116 -3.912 1.00 95.81 195 ASN A C 1
ATOM 1542 O O . ASN A 1 195 ? -2.241 5.434 -3.096 1.00 95.81 195 ASN A O 1
ATOM 1546 N N . PHE A 1 196 ? -3.710 5.614 -4.789 1.00 97.06 196 PHE A N 1
ATOM 1547 C CA . PHE A 1 196 ? -4.128 4.233 -4.893 1.00 97.06 196 PHE A CA 1
ATOM 1548 C C . PHE A 1 196 ? -3.461 3.581 -6.081 1.00 97.06 196 PHE A C 1
ATOM 1550 O O . PHE A 1 196 ? -3.441 4.167 -7.165 1.00 97.06 196 PHE A O 1
ATOM 1557 N N . ARG A 1 197 ? -2.945 2.366 -5.894 1.00 97.19 197 ARG A N 1
ATOM 1558 C CA . ARG A 1 197 ? -2.279 1.625 -6.962 1.00 97.19 197 ARG A CA 1
ATOM 1559 C C . ARG A 1 197 ? -2.615 0.155 -6.955 1.00 97.19 197 ARG A C 1
ATOM 1561 O O . ARG A 1 197 ? -2.604 -0.479 -5.906 1.00 97.19 197 ARG A O 1
ATOM 1568 N N . TRP A 1 198 ? -2.862 -0.401 -8.130 1.00 96.31 198 TRP A N 1
ATOM 1569 C CA . TRP A 1 198 ? -3.108 -1.830 -8.286 1.00 96.31 198 TRP A CA 1
ATOM 1570 C C . TRP A 1 198 ? -2.620 -2.320 -9.644 1.00 96.31 198 TRP A C 1
ATOM 1572 O O . TRP A 1 198 ? -2.483 -1.545 -10.593 1.00 96.31 198 TRP A O 1
ATOM 1582 N N . LEU A 1 199 ? -2.346 -3.622 -9.724 1.00 93.44 199 LEU A N 1
ATOM 1583 C CA . LEU A 1 199 ? -1.985 -4.259 -10.982 1.00 93.44 199 LEU A CA 1
ATOM 1584 C C . LEU A 1 199 ? -3.240 -4.520 -11.819 1.00 93.44 199 LEU A C 1
ATOM 1586 O O . LEU A 1 199 ? -4.227 -5.063 -11.322 1.00 93.44 199 LEU A O 1
ATOM 1590 N N . SER A 1 200 ? -3.180 -4.155 -13.096 1.00 88.81 200 SER A N 1
ATOM 1591 C CA . SER A 1 200 ? -4.181 -4.465 -14.111 1.00 88.81 200 SER A CA 1
ATOM 1592 C C . SER A 1 200 ? -3.528 -5.243 -15.255 1.00 88.81 200 SER A C 1
ATOM 1594 O O . SER A 1 200 ? -2.458 -4.855 -15.730 1.00 88.81 200 SER A O 1
ATOM 1596 N N . PRO A 1 201 ? -4.132 -6.340 -15.732 1.00 82.56 201 PRO A N 1
ATOM 1597 C CA . PRO A 1 201 ? -3.654 -7.020 -16.927 1.00 82.56 201 PRO A CA 1
ATOM 1598 C C . PRO A 1 201 ? -3.826 -6.172 -18.208 1.00 82.56 201 PRO A C 1
ATOM 1600 O O . PRO A 1 201 ? -4.814 -5.442 -18.310 1.00 82.56 201 PRO A O 1
ATOM 1603 N N . PRO A 1 202 ? -2.941 -6.329 -19.214 1.00 78.56 202 PRO A N 1
ATOM 1604 C CA . PRO A 1 202 ? -1.632 -6.975 -19.134 1.00 78.56 202 PRO A CA 1
ATOM 1605 C C . PRO A 1 202 ? -0.562 -5.978 -18.648 1.00 78.56 202 PRO A C 1
ATOM 1607 O O . PRO A 1 202 ? -0.250 -5.019 -19.341 1.00 78.56 202 PRO A O 1
ATOM 1610 N N . GLY A 1 203 ? 0.026 -6.224 -17.471 1.00 82.12 203 GLY A N 1
ATOM 1611 C CA . GLY A 1 203 ? 1.261 -5.546 -17.050 1.00 82.12 203 GLY A CA 1
ATOM 1612 C C . GLY A 1 203 ? 1.148 -4.045 -16.762 1.00 82.12 203 GLY A C 1
ATOM 1613 O O . GLY A 1 203 ? 2.093 -3.311 -17.006 1.00 82.12 203 GLY A O 1
ATOM 1614 N N . GLN A 1 204 ? 0.028 -3.554 -16.238 1.00 93.12 204 GLN A N 1
ATOM 1615 C CA . GLN A 1 204 ? -0.127 -2.139 -15.893 1.00 93.12 204 GLN A CA 1
ATOM 1616 C C . GLN A 1 204 ? -0.202 -1.941 -14.383 1.00 93.12 204 GLN A C 1
ATOM 1618 O O . GLN A 1 204 ? -0.851 -2.715 -13.683 1.00 93.12 204 GLN A O 1
ATOM 1623 N N . ILE A 1 205 ? 0.413 -0.876 -13.878 1.00 95.62 205 ILE A N 1
ATOM 1624 C CA . ILE A 1 205 ? 0.071 -0.287 -12.585 1.00 95.62 205 ILE A CA 1
ATOM 1625 C C . ILE A 1 205 ? -0.881 0.870 -12.867 1.00 95.62 205 ILE A C 1
ATOM 1627 O O . ILE A 1 205 ? -0.489 1.884 -13.447 1.00 95.62 205 ILE A O 1
ATOM 1631 N N . LEU A 1 206 ? -2.132 0.723 -12.442 1.00 95.06 206 LEU A N 1
ATOM 1632 C CA . LEU A 1 206 ? -3.082 1.828 -12.451 1.00 95.06 206 LEU A CA 1
ATOM 1633 C C . LEU A 1 206 ? -2.855 2.684 -11.207 1.00 95.06 206 LEU A C 1
ATOM 1635 O O . LEU A 1 206 ? -2.678 2.141 -10.119 1.00 95.06 206 LEU A O 1
ATOM 1639 N N . SER A 1 207 ? -2.844 4.004 -11.373 1.00 95.00 207 SER A N 1
ATOM 1640 C CA . SER A 1 207 ? -2.678 4.996 -10.307 1.00 95.00 207 SER A CA 1
ATOM 1641 C C . SER A 1 207 ? -3.907 5.891 -10.245 1.00 95.00 207 SER A C 1
ATOM 1643 O O . SER A 1 207 ? -4.328 6.430 -11.260 1.00 95.00 207 SER A O 1
ATOM 1645 N N . LEU A 1 208 ? -4.493 6.071 -9.067 1.00 94.19 208 LEU A N 1
ATOM 1646 C CA . LEU A 1 208 ? -5.647 6.945 -8.869 1.00 94.19 208 LEU A CA 1
ATOM 1647 C C . LEU A 1 208 ? -5.440 7.779 -7.613 1.00 94.19 208 LEU A C 1
ATOM 1649 O O . LEU A 1 208 ? -5.062 7.247 -6.573 1.00 94.19 208 LEU A O 1
ATOM 1653 N N . SER A 1 209 ? -5.715 9.074 -7.691 1.00 92.75 209 SER A N 1
ATOM 1654 C CA . SER A 1 209 ? -5.666 9.952 -6.524 1.00 92.75 209 SER A CA 1
ATOM 1655 C C . SER A 1 209 ? -7.073 10.295 -6.049 1.00 92.75 209 SER A C 1
ATOM 1657 O O . SER A 1 209 ? -7.960 10.522 -6.870 1.00 92.75 209 SER A O 1
ATOM 1659 N N . ALA A 1 210 ? -7.259 10.352 -4.732 1.00 89.88 210 ALA A N 1
ATOM 1660 C CA . ALA A 1 210 ? -8.462 10.884 -4.098 1.00 89.88 210 ALA A CA 1
ATOM 1661 C C . ALA A 1 210 ? -8.080 12.083 -3.226 1.00 89.88 210 ALA A C 1
ATOM 1663 O O . ALA A 1 210 ? -7.039 12.066 -2.559 1.00 89.88 210 ALA A O 1
ATOM 1664 N N . ALA A 1 211 ? -8.905 13.128 -3.256 1.00 84.31 211 ALA A N 1
ATOM 1665 C CA . ALA A 1 211 ? -8.624 14.377 -2.552 1.00 84.31 211 ALA A CA 1
ATOM 1666 C C . ALA A 1 211 ? -9.177 14.368 -1.122 1.00 84.31 211 ALA A C 1
ATOM 1668 O O . ALA A 1 211 ? -8.715 15.137 -0.277 1.00 84.31 211 ALA A O 1
ATOM 1669 N N . TYR A 1 212 ? -10.147 13.491 -0.846 1.00 87.62 212 TYR A N 1
ATOM 1670 C CA . TYR A 1 212 ? -10.850 13.442 0.431 1.00 87.62 212 TYR A CA 1
ATOM 1671 C C . TYR A 1 212 ? -10.871 12.028 1.028 1.00 87.62 212 TYR A C 1
ATOM 1673 O O . TYR A 1 212 ? -10.990 11.048 0.285 1.00 87.62 212 TYR A O 1
ATOM 1681 N N . PRO A 1 213 ? -10.840 11.895 2.370 1.00 92.31 213 PRO A N 1
ATOM 1682 C CA . PRO A 1 213 ? -10.975 10.600 3.030 1.00 92.31 213 PRO A CA 1
ATOM 1683 C C . PRO A 1 213 ? -12.248 9.846 2.629 1.00 92.31 213 PRO A C 1
ATOM 1685 O O . PRO A 1 213 ? -12.205 8.638 2.431 1.00 92.31 213 PRO A O 1
ATOM 1688 N N . SER A 1 214 ? -13.380 10.534 2.456 1.00 90.62 214 SER A N 1
ATOM 1689 C CA . SER A 1 214 ? -14.642 9.901 2.045 1.00 90.62 214 SER A CA 1
ATOM 1690 C C . SER A 1 214 ? -14.562 9.257 0.653 1.00 90.62 214 SER A C 1
ATOM 1692 O O . SER A 1 214 ? -15.067 8.155 0.449 1.00 90.62 214 SER A O 1
ATOM 1694 N N . GLU A 1 215 ? -13.881 9.881 -0.308 1.00 90.38 215 GLU A N 1
ATOM 1695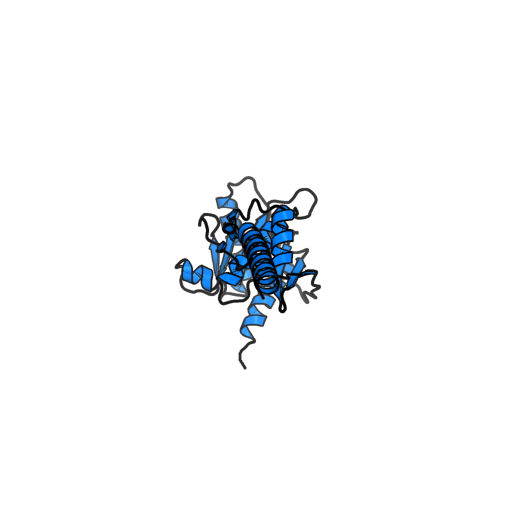 C CA . GLU A 1 215 ? -13.614 9.282 -1.625 1.00 90.38 215 GLU A CA 1
ATOM 1696 C C . GLU A 1 215 ? -12.667 8.083 -1.508 1.00 90.38 215 GLU A C 1
ATOM 1698 O O . GLU A 1 215 ? -12.902 7.029 -2.104 1.00 90.38 215 GLU A O 1
ATOM 1703 N N . ALA A 1 216 ? -11.616 8.229 -0.698 1.00 93.12 216 ALA A N 1
ATOM 1704 C CA . ALA A 1 216 ? -10.631 7.189 -0.446 1.00 93.12 216 ALA A CA 1
ATOM 1705 C C . ALA A 1 216 ? -11.269 5.923 0.147 1.00 93.12 216 ALA A C 1
ATOM 1707 O O . ALA A 1 216 ? -11.099 4.825 -0.387 1.00 93.12 216 ALA A O 1
ATOM 1708 N N . TYR A 1 217 ? -12.068 6.076 1.203 1.00 93.19 217 TYR A N 1
ATOM 1709 C CA . TYR A 1 217 ? -12.797 4.974 1.821 1.00 93.19 217 TYR A CA 1
ATOM 1710 C C . TYR A 1 217 ? -13.848 4.376 0.885 1.00 93.19 217 TYR A C 1
ATOM 1712 O O . TYR A 1 217 ? -13.995 3.151 0.848 1.00 93.19 217 TYR A O 1
ATOM 1720 N N . ARG A 1 218 ? -14.516 5.196 0.059 1.00 89.56 218 ARG A N 1
ATOM 1721 C CA . ARG A 1 218 ? -15.437 4.681 -0.962 1.00 89.56 218 ARG A CA 1
ATOM 1722 C C . ARG A 1 218 ? -14.718 3.777 -1.955 1.00 89.56 218 ARG A C 1
ATOM 1724 O O . ARG A 1 218 ? -15.209 2.691 -2.259 1.00 89.56 218 ARG A O 1
ATOM 1731 N N . LEU A 1 219 ? -13.553 4.197 -2.439 1.00 91.38 219 LEU A N 1
ATOM 1732 C CA . LEU A 1 219 ? -12.753 3.400 -3.359 1.00 91.38 219 LEU A CA 1
ATOM 1733 C C . LEU A 1 219 ? -12.282 2.097 -2.710 1.00 91.38 219 LEU A C 1
ATOM 1735 O O . LEU A 1 219 ? -12.391 1.042 -3.332 1.00 91.38 219 LEU A O 1
ATOM 1739 N N . MET A 1 220 ? -11.801 2.153 -1.464 1.00 94.00 220 MET A N 1
ATOM 1740 C CA . MET A 1 220 ? -11.421 0.958 -0.706 1.00 94.00 220 MET A CA 1
ATOM 1741 C C . MET A 1 220 ? -12.591 -0.028 -0.607 1.00 94.00 220 MET A C 1
ATOM 1743 O O . MET A 1 220 ? -12.406 -1.216 -0.865 1.00 94.00 220 MET A O 1
ATOM 1747 N N . GLN A 1 221 ? -13.797 0.460 -0.304 1.00 91.31 221 GLN A N 1
ATOM 1748 C CA . GLN A 1 221 ? -15.000 -0.365 -0.207 1.00 91.31 221 GLN A CA 1
ATOM 1749 C C . GLN A 1 221 ? -15.333 -0.996 -1.561 1.00 91.31 221 GLN A C 1
ATOM 1751 O O . GLN A 1 221 ? -15.434 -2.215 -1.661 1.00 91.31 221 GLN A O 1
ATOM 1756 N N . MET A 1 222 ? -15.426 -0.184 -2.619 1.00 88.38 222 MET A N 1
ATOM 1757 C CA . MET A 1 222 ? -15.696 -0.669 -3.976 1.00 88.38 222 MET A CA 1
ATOM 1758 C C . MET A 1 222 ? -14.664 -1.704 -4.428 1.00 88.38 222 MET A C 1
ATOM 1760 O O . MET A 1 222 ? -15.002 -2.640 -5.150 1.00 88.38 222 MET A O 1
ATOM 1764 N N . TYR A 1 223 ? -13.404 -1.542 -4.022 1.00 90.44 223 TYR A N 1
ATOM 1765 C CA . TYR A 1 223 ? -12.336 -2.474 -4.356 1.00 90.44 223 TYR A CA 1
ATOM 1766 C C . TYR A 1 223 ? -12.447 -3.808 -3.611 1.00 90.44 223 TYR A C 1
ATOM 1768 O O . TYR A 1 223 ? -11.957 -4.811 -4.118 1.00 90.44 223 TYR A O 1
ATOM 1776 N N . VAL A 1 224 ? -13.077 -3.854 -2.435 1.00 90.94 224 VAL A N 1
ATOM 1777 C CA . VAL A 1 224 ? -13.389 -5.114 -1.738 1.00 90.94 224 VAL A CA 1
ATOM 1778 C C . VAL A 1 224 ? -14.655 -5.740 -2.325 1.00 90.94 224 VAL A C 1
ATOM 1780 O O . VAL A 1 224 ? -14.627 -6.906 -2.707 1.00 90.94 224 VAL A O 1
ATOM 1783 N N . GLU A 1 225 ? -15.717 -4.952 -2.517 1.00 85.56 225 GLU A N 1
ATOM 1784 C CA . GLU A 1 225 ? -17.000 -5.397 -3.084 1.00 85.56 225 GLU A CA 1
ATOM 1785 C C . GLU A 1 225 ? -16.844 -5.996 -4.488 1.00 85.56 225 GLU A C 1
ATOM 1787 O O . GLU A 1 225 ? -17.382 -7.053 -4.798 1.00 85.56 225 GLU A O 1
ATOM 1792 N N . LYS A 1 226 ? -16.053 -5.373 -5.367 1.00 78.00 226 LYS A N 1
ATOM 1793 C CA . LYS A 1 226 ? -15.836 -5.909 -6.721 1.00 78.00 226 LYS A CA 1
ATOM 1794 C C . LYS A 1 226 ? -15.075 -7.236 -6.742 1.00 78.00 226 LYS A C 1
ATOM 1796 O O . LYS A 1 226 ? -15.091 -7.906 -7.768 1.00 78.00 226 LYS A O 1
ATOM 1801 N N . ARG A 1 227 ? -14.425 -7.635 -5.643 1.00 62.06 227 ARG A N 1
ATOM 1802 C CA . ARG A 1 227 ? -13.823 -8.974 -5.522 1.00 62.06 227 ARG A CA 1
ATOM 1803 C C . ARG A 1 227 ? -14.846 -10.016 -5.113 1.00 62.06 227 ARG A C 1
ATOM 1805 O O . ARG A 1 227 ? -14.766 -11.143 -5.586 1.00 62.06 227 ARG A O 1
ATOM 1812 N N . THR A 1 228 ? -15.790 -9.651 -4.247 1.00 45.94 228 THR A N 1
ATOM 1813 C CA . THR A 1 228 ? -16.848 -10.557 -3.787 1.00 45.94 228 THR A CA 1
ATOM 1814 C C . THR A 1 228 ? -17.905 -10.829 -4.860 1.00 45.94 228 THR A C 1
ATOM 1816 O O . THR A 1 228 ? -18.640 -11.800 -4.735 1.00 45.94 228 THR A O 1
ATOM 1819 N N . VAL A 1 229 ? -17.942 -10.047 -5.948 1.00 29.25 229 VAL A N 1
ATOM 1820 C CA . VAL A 1 229 ? -18.879 -10.231 -7.078 1.00 29.25 229 VAL A CA 1
ATOM 1821 C C . VAL A 1 229 ? -18.423 -11.293 -8.102 1.00 29.25 229 VAL A C 1
ATOM 1823 O O . VAL A 1 229 ? -19.170 -11.609 -9.018 1.00 29.25 229 VAL A O 1
ATOM 1826 N N . ASN A 1 230 ? -17.270 -11.947 -7.925 1.00 29.42 230 ASN A N 1
ATOM 1827 C CA . ASN A 1 230 ? -16.949 -13.154 -8.700 1.00 29.42 230 ASN A CA 1
ATOM 1828 C C . ASN A 1 230 ? -17.484 -14.412 -7.999 1.00 29.42 230 ASN A C 1
ATOM 1830 O O . ASN A 1 230 ? -16.725 -15.201 -7.437 1.00 29.42 230 ASN A O 1
ATOM 1834 N N . VAL A 1 231 ? -18.804 -14.584 -8.054 1.00 27.95 231 VAL A N 1
ATOM 1835 C CA . VAL A 1 231 ? -19.464 -15.887 -7.928 1.00 27.95 231 VAL A CA 1
ATOM 1836 C C . VAL A 1 231 ? -20.467 -15.986 -9.071 1.00 27.95 231 VAL A C 1
ATOM 1838 O O . VAL A 1 231 ? -21.622 -15.621 -8.893 1.00 27.95 231 VAL A O 1
ATOM 1841 N N . GLU A 1 232 ? -19.984 -16.397 -10.245 1.00 25.72 232 GLU A N 1
ATOM 1842 C CA . GLU A 1 232 ? -20.701 -17.175 -11.272 1.00 25.72 232 GLU A CA 1
ATOM 1843 C C . GLU A 1 232 ? -19.732 -17.612 -12.380 1.00 25.72 232 GLU A C 1
ATOM 1845 O O . GLU A 1 232 ? -18.990 -16.752 -12.911 1.00 25.72 232 GLU A O 1
#

Sequence (232 aa):
MDDAFKSISQNIDKHFEMIQDHLKDLNPFETVSMSRVSTD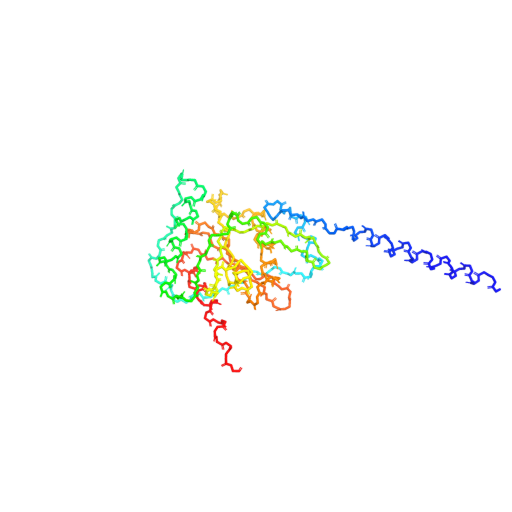AWVNTQRRLGIDIVDAKADFGRPFADTISGYEWTYQTEQQQIDACLQYFKLNFQSAVPEVKFQDVSKIQQFLTSRLPLAVGFKGTSDIVGTLSTNDALDAVRSNMVFVIELKKDPMGGAFSNTSINQANSQLLCANHYSTNPVLHILTNLSNLWNFRWLSPPGQILSLSAAYPSEAYRLMQMYVEKRTVNVE

Radius of gyration: 21.67 Å; chains: 1; bounding box: 61×49×64 Å

Organism: Heterostelium pallidum (strain ATCC 26659 / Pp 5 / PN500) (NCBI:txid670386)

pLDDT: mean 85.74, std 13.72, range [25.72, 98.5]

Foldseek 3Di:
DVVVVVVVVVVVVVVVVVVVVVVVVVPPQAEDELLPQDPVQLVQQCVQLVAAEAEDDDDLDDFLDPDLAFDDDDPDDPVVVLVVVLVSCCVRACVVVVLKHKDACQPVWQLLWDDDPRGHTYGGAAGMFIFSDPDPPSLNRLQGTAEGEHADAPDPPRDDDPSLVSSQVSSLVSSVVRYPDWHWYWYDNRHQWTWIWTDDPPRYIYIYTGRGNRSVSSVSSVSVVVVVPPDD

Secondary structure (DSSP, 8-state):
-HHHHHHHHHHHHHHHHHHHHHHHTT-S--EEEGGG--HHHHHHHHHHHT-EEEE------S-SSTT-PPP---S--HHHHHHHHHHHHIIIIITT-TTPEEEE-TTSTTTT-B--TTS-EEE---SEEEE--S--SHHHHHHTEEEEEEE----TTSS--HHHHHHHHHHHHHHHHH-SS--EEEEE-SSS-EEEEEEETTTEEEEEEESSHHHHHHHHHHHHHHHHT---